Protein AF-A0A8R1I8P4-F1 (afdb_monomer_lite)

Organism: Caenorhabditis japonica (NCBI:txid281687)

Structure (mmCIF, N/CA/C/O backbone):
data_AF-A0A8R1I8P4-F1
#
_entry.id   AF-A0A8R1I8P4-F1
#
loop_
_atom_site.group_PDB
_atom_site.id
_atom_site.type_symbol
_atom_site.label_atom_id
_atom_site.label_alt_id
_atom_site.label_comp_id
_atom_site.label_asym_id
_atom_site.label_entity_id
_atom_site.label_seq_id
_atom_site.pdbx_PDB_ins_code
_atom_site.Cartn_x
_atom_site.Cartn_y
_atom_site.Cartn_z
_atom_site.occupancy
_atom_site.B_iso_or_equiv
_atom_site.auth_seq_id
_atom_site.auth_comp_id
_atom_site.auth_asym_id
_atom_site.auth_atom_id
_atom_site.pdbx_PDB_model_num
ATOM 1 N N . MET A 1 1 ? -55.025 41.698 53.108 1.00 31.94 1 MET A N 1
ATOM 2 C CA . MET A 1 1 ? -54.417 42.208 54.355 1.00 31.94 1 MET A CA 1
ATOM 3 C C . MET A 1 1 ? -55.231 41.621 55.490 1.00 31.94 1 MET A C 1
ATOM 5 O O . MET A 1 1 ? -56.434 41.819 55.502 1.00 31.94 1 MET A O 1
ATOM 9 N N . CYS A 1 2 ? -54.703 40.575 56.121 1.00 28.92 2 CYS A N 1
ATOM 10 C CA . CYS A 1 2 ? -54.116 40.666 57.464 1.00 28.92 2 CYS A CA 1
ATOM 11 C C . CYS A 1 2 ? -55.143 41.138 58.499 1.00 28.92 2 CYS A C 1
ATOM 13 O O . CYS A 1 2 ? -55.443 42.319 58.541 1.00 28.92 2 CYS A O 1
ATOM 15 N N . GLU A 1 3 ? -55.607 40.242 59.368 1.00 27.41 3 GLU A N 1
ATOM 16 C CA . GLU A 1 3 ? -54.918 40.081 60.649 1.00 27.41 3 GLU A CA 1
ATOM 17 C C . GLU A 1 3 ? -55.286 38.771 61.351 1.00 27.41 3 GLU A C 1
ATOM 19 O O . GLU A 1 3 ? -56.438 38.421 61.588 1.00 27.41 3 GLU A O 1
ATOM 24 N N . THR A 1 4 ? -54.219 38.046 61.651 1.00 31.91 4 THR A N 1
ATOM 25 C CA . THR A 1 4 ? -54.101 36.911 62.548 1.00 31.91 4 THR A CA 1
ATOM 26 C C . THR A 1 4 ? -54.434 37.352 63.973 1.00 31.91 4 THR A C 1
ATOM 28 O O . THR A 1 4 ? -53.721 38.193 64.518 1.00 31.91 4 THR A O 1
ATOM 31 N N . ILE A 1 5 ? -55.431 36.744 64.623 1.00 30.38 5 ILE A N 1
ATOM 32 C CA . ILE A 1 5 ? -55.530 36.784 66.089 1.00 30.38 5 ILE A CA 1
ATOM 33 C C . ILE A 1 5 ? -55.083 35.438 66.645 1.00 30.38 5 ILE A C 1
ATOM 35 O O . ILE A 1 5 ? -55.517 34.363 66.233 1.00 30.38 5 ILE A O 1
ATOM 39 N N . LYS A 1 6 ? -54.091 35.567 67.517 1.00 32.00 6 LYS A N 1
ATOM 40 C CA . LYS A 1 6 ? -53.185 34.552 68.017 1.00 32.00 6 LYS A CA 1
ATOM 41 C C . LYS A 1 6 ? -53.879 33.589 68.973 1.00 32.00 6 LYS A C 1
ATOM 43 O O . LYS A 1 6 ? -54.660 33.977 69.832 1.00 32.00 6 LYS A O 1
ATOM 48 N N . ILE A 1 7 ? -53.453 32.338 68.843 1.00 38.94 7 ILE A N 1
ATOM 49 C CA . ILE A 1 7 ? -53.425 31.310 69.881 1.00 38.94 7 ILE A CA 1
ATOM 50 C C . ILE A 1 7 ? -52.836 31.926 71.154 1.00 38.94 7 ILE A C 1
ATOM 52 O O . ILE A 1 7 ? -51.701 32.403 71.135 1.00 38.94 7 ILE A O 1
ATOM 56 N N . GLY A 1 8 ? -53.595 31.911 72.243 1.00 37.72 8 GLY A N 1
ATOM 57 C CA . GLY A 1 8 ? -53.135 32.516 73.483 1.00 37.72 8 GLY A CA 1
ATOM 58 C C . GLY A 1 8 ? -54.148 32.467 74.609 1.00 37.72 8 GLY A C 1
ATOM 59 O O . GLY A 1 8 ? -54.353 33.487 75.232 1.00 37.72 8 GLY A O 1
ATOM 60 N N . ASP A 1 9 ? -54.739 31.301 74.871 1.00 31.67 9 ASP A N 1
ATOM 61 C CA . ASP A 1 9 ? -55.184 30.960 76.225 1.00 31.67 9 ASP A CA 1
ATOM 62 C C . ASP A 1 9 ? -54.690 29.549 76.528 1.00 31.67 9 ASP A C 1
ATOM 64 O O . ASP A 1 9 ? -55.367 28.522 76.411 1.00 31.67 9 ASP A O 1
ATOM 68 N N . ARG A 1 10 ? -53.401 29.517 76.869 1.00 32.66 10 ARG A N 1
ATOM 69 C CA . ARG A 1 10 ? -52.822 28.464 77.684 1.00 32.66 10 ARG A CA 1
ATOM 70 C C . ARG A 1 10 ? -53.570 28.573 79.009 1.00 32.66 10 ARG A C 1
ATOM 72 O O . ARG A 1 10 ? -53.227 29.398 79.840 1.00 32.66 10 ARG A O 1
ATOM 79 N N . MET A 1 11 ? -54.637 27.793 79.165 1.00 34.59 11 MET A N 1
ATOM 80 C CA . MET A 1 11 ? -55.189 27.530 80.485 1.00 34.59 11 MET A CA 1
ATOM 81 C C . MET A 1 11 ? -54.043 26.886 81.260 1.00 34.59 11 MET A C 1
ATOM 83 O O . MET A 1 11 ? -53.707 25.720 81.028 1.00 34.59 11 MET A O 1
ATOM 87 N N . GLU A 1 12 ? -53.346 27.707 82.041 1.00 33.00 12 GLU A N 1
ATOM 88 C CA . GLU A 1 12 ? -52.348 27.290 83.004 1.00 33.00 12 GLU A CA 1
ATOM 89 C C . GLU A 1 12 ? -53.057 26.367 83.987 1.00 33.00 12 GLU A C 1
ATOM 91 O O . GLU A 1 12 ? -53.568 26.779 85.018 1.00 33.00 12 GLU A O 1
ATOM 96 N N . LEU A 1 13 ? -53.076 25.077 83.665 1.00 39.44 13 LEU A N 1
ATOM 97 C CA . LEU A 1 13 ? -53.114 24.028 84.670 1.00 39.44 13 LEU A CA 1
ATOM 98 C C . LEU A 1 13 ? -51.693 23.875 85.219 1.00 39.44 13 LEU A C 1
ATOM 100 O O . LEU A 1 13 ? -51.038 22.846 85.082 1.00 39.44 13 LEU A O 1
ATOM 104 N N . CYS A 1 14 ? -51.224 24.969 85.819 1.00 34.84 14 CYS A N 1
ATOM 105 C CA . CYS A 1 14 ? -50.390 24.916 87.000 1.00 34.84 14 CYS A CA 1
ATOM 106 C C . CYS A 1 14 ? -51.266 24.229 88.061 1.00 34.84 14 CYS A C 1
ATOM 108 O O . CYS A 1 14 ? -52.285 24.787 88.460 1.00 34.84 14 CYS A O 1
ATOM 110 N N . GLY A 1 15 ? -50.990 22.964 88.392 1.00 38.44 15 GLY A N 1
ATOM 111 C CA . GLY A 1 15 ? -51.852 22.237 89.334 1.00 38.44 15 GLY A CA 1
ATOM 112 C C . GLY A 1 15 ? -51.762 20.711 89.364 1.00 38.44 15 GLY A C 1
ATOM 113 O O . GLY A 1 15 ? -52.712 20.079 89.807 1.00 38.44 15 GLY A O 1
ATOM 114 N N . ILE A 1 16 ? -50.670 20.090 88.904 1.00 45.81 16 ILE A N 1
ATOM 115 C CA . ILE A 1 16 ? -50.328 18.717 89.345 1.00 45.81 16 ILE A CA 1
ATOM 116 C C . ILE A 1 16 ? -49.133 18.735 90.322 1.00 45.81 16 ILE A C 1
ATOM 118 O O . ILE A 1 16 ? -48.912 17.762 91.043 1.00 45.81 16 ILE A O 1
ATOM 122 N N . ASP A 1 17 ? -48.409 19.857 90.416 1.00 46.75 17 ASP A N 1
ATOM 123 C CA . ASP A 1 17 ? -47.272 20.002 91.336 1.00 46.75 17 ASP A CA 1
ATOM 124 C C . ASP A 1 17 ? -47.633 20.560 92.724 1.00 46.75 17 ASP A C 1
ATOM 126 O O . ASP A 1 17 ? -46.854 20.382 93.647 1.00 46.75 17 ASP A O 1
ATOM 130 N N . GLU A 1 18 ? -48.828 21.126 92.933 1.00 49.22 18 GLU A N 1
ATOM 131 C CA . GLU A 1 18 ? -49.252 21.638 94.251 1.00 49.22 18 GLU A CA 1
ATOM 132 C C . GLU A 1 18 ? -50.750 21.408 94.509 1.00 49.22 18 GLU A C 1
ATOM 134 O O . GLU A 1 18 ? -51.562 22.328 94.554 1.00 49.22 18 GLU A O 1
ATOM 139 N N . CYS A 1 19 ? -51.152 20.151 94.675 1.00 46.72 19 CYS A N 1
ATOM 140 C CA . CYS A 1 19 ? -52.451 19.821 95.265 1.00 46.72 19 CYS A CA 1
ATOM 141 C C . CYS A 1 19 ? -52.262 18.731 96.319 1.00 46.72 19 CYS A C 1
ATOM 143 O O . CYS A 1 19 ? -52.469 17.549 96.055 1.00 46.72 19 CYS A O 1
ATOM 145 N N . GLY A 1 20 ? -51.845 19.156 97.514 1.00 48.16 20 GLY A N 1
ATOM 146 C CA . GLY A 1 20 ? -51.885 18.349 98.730 1.00 48.16 20 GLY A CA 1
ATOM 147 C C . GLY A 1 20 ? -50.770 18.704 99.707 1.00 48.16 20 GLY A C 1
ATOM 148 O O . GLY A 1 20 ? -49.596 18.503 99.401 1.00 48.16 20 GLY A O 1
ATOM 149 N N . GLU A 1 21 ? -51.137 19.187 100.895 1.00 57.56 21 GLU A N 1
ATOM 150 C CA . GLU A 1 21 ? -50.278 19.060 102.073 1.00 57.56 21 GLU A CA 1
ATOM 151 C C . GLU A 1 21 ? -49.991 17.561 102.274 1.00 57.56 21 GLU A C 1
ATOM 153 O O . GLU A 1 21 ? -50.914 16.771 102.466 1.00 57.56 21 GLU A O 1
ATOM 158 N N . GLY A 1 22 ? -48.729 17.156 102.134 1.00 66.31 22 GLY A N 1
ATOM 159 C CA . GLY A 1 22 ? -48.313 15.758 102.205 1.00 66.31 22 GLY A CA 1
ATOM 160 C C . GLY A 1 22 ? -46.839 15.582 101.851 1.00 66.31 22 GLY A C 1
ATOM 161 O O . GLY A 1 22 ? -46.227 16.432 101.204 1.00 66.31 22 GLY A O 1
ATOM 162 N N . THR A 1 23 ? -46.252 14.480 102.297 1.00 80.81 23 THR A N 1
ATOM 163 C CA . THR A 1 23 ? -44.886 14.065 101.958 1.00 80.81 23 THR A CA 1
ATOM 164 C C . THR A 1 23 ? -44.753 13.765 100.460 1.00 80.81 23 THR A C 1
ATOM 166 O O . THR A 1 23 ? -45.716 13.380 99.797 1.00 80.81 23 THR A O 1
ATOM 169 N N . GLU A 1 24 ? -43.538 13.865 99.913 1.00 82.81 24 GLU A N 1
ATOM 170 C CA . GLU A 1 24 ? -43.240 13.518 98.509 1.00 82.81 24 GLU A CA 1
ATOM 171 C C . GLU A 1 24 ? -43.728 12.098 98.146 1.00 82.81 24 GLU A C 1
ATOM 173 O O . GLU A 1 24 ? -44.251 11.855 97.058 1.00 82.81 24 GLU A O 1
ATOM 178 N N . SER A 1 25 ? -43.658 11.172 99.111 1.00 83.62 25 SER A N 1
ATOM 179 C CA . SER A 1 25 ? -44.174 9.807 98.982 1.00 83.62 25 SER A CA 1
ATOM 180 C C . SER A 1 25 ? -45.700 9.754 98.802 1.00 83.62 25 SER A C 1
ATOM 182 O O . SER A 1 25 ? -46.203 8.995 97.972 1.00 83.62 25 SER A O 1
ATOM 184 N N . GLU A 1 26 ? -46.451 10.581 99.535 1.00 85.12 26 GLU A N 1
ATOM 185 C CA . GLU A 1 26 ? -47.915 10.675 99.420 1.00 85.12 26 GLU A CA 1
ATOM 186 C C . GLU A 1 26 ? -48.333 11.320 98.096 1.00 85.12 26 GLU A C 1
ATOM 188 O O . GLU A 1 26 ? -49.270 10.853 97.446 1.00 85.12 26 GLU A O 1
ATOM 193 N N . GLN A 1 27 ? -47.595 12.333 97.641 1.00 88.06 27 GLN A N 1
ATOM 194 C CA . GLN A 1 27 ? -47.825 12.958 96.339 1.00 88.06 27 GLN A CA 1
ATOM 195 C C . GLN A 1 27 ? -47.552 11.980 95.185 1.00 88.06 27 GLN A C 1
ATOM 197 O O . GLN A 1 27 ? -48.326 11.918 94.226 1.00 88.06 27 GLN A O 1
ATOM 202 N N . GLN A 1 28 ? -46.504 11.156 95.285 1.00 89.44 28 GLN A N 1
ATOM 203 C CA . GLN A 1 28 ? -46.227 10.091 94.317 1.00 89.44 28 GLN A CA 1
ATOM 204 C C . GLN A 1 28 ? -47.336 9.028 94.304 1.00 89.44 28 GLN A C 1
ATOM 206 O O . GLN A 1 28 ? -47.767 8.600 93.228 1.00 89.44 28 GLN A O 1
ATOM 211 N N . ALA A 1 29 ? -47.846 8.641 95.478 1.00 90.06 29 ALA A N 1
ATOM 212 C CA . ALA A 1 29 ? -48.971 7.716 95.579 1.00 90.06 29 ALA A CA 1
ATOM 213 C C . ALA A 1 29 ? -50.232 8.305 94.925 1.00 90.06 29 ALA A C 1
ATOM 215 O O . ALA A 1 29 ? -50.893 7.630 94.137 1.00 90.06 29 ALA A O 1
ATOM 216 N N . LEU A 1 30 ? -50.527 9.583 95.174 1.00 91.38 30 LEU A N 1
ATOM 217 C CA . LEU A 1 30 ? -51.662 10.282 94.573 1.00 91.38 30 LEU A CA 1
ATOM 218 C C . LEU A 1 30 ? -51.559 10.333 93.041 1.00 91.38 30 LEU A C 1
ATOM 220 O O . LEU A 1 30 ? -52.521 9.997 92.350 1.00 91.38 30 LEU A O 1
ATOM 224 N N . ARG A 1 31 ? -50.387 10.683 92.491 1.00 92.25 31 ARG A N 1
ATOM 225 C CA . ARG A 1 31 ? -50.139 10.680 91.035 1.00 92.25 31 ARG A CA 1
ATOM 226 C C . ARG A 1 31 ? -50.364 9.300 90.425 1.00 92.25 31 ARG A C 1
ATOM 228 O O . ARG A 1 31 ? -51.019 9.183 89.389 1.00 92.25 31 ARG A O 1
ATOM 235 N N . GLY A 1 32 ? -49.882 8.257 91.093 1.00 94.44 32 GLY A N 1
ATOM 236 C CA . GLY A 1 32 ? -50.085 6.880 90.664 1.00 94.44 32 GLY A CA 1
ATOM 237 C C . GLY A 1 32 ? -51.544 6.421 90.720 1.00 94.44 32 GLY A C 1
ATOM 238 O O . GLY A 1 32 ? -52.017 5.761 89.794 1.00 94.44 32 GLY A O 1
ATOM 239 N N . LEU A 1 33 ? -52.295 6.826 91.749 1.00 94.69 33 LEU A N 1
ATOM 240 C CA . LEU A 1 33 ? -53.733 6.557 91.859 1.00 94.69 33 LEU A CA 1
ATOM 241 C C . LEU A 1 33 ? -54.529 7.269 90.759 1.00 94.69 33 LEU A C 1
ATOM 243 O O . LEU A 1 33 ? -55.398 6.656 90.136 1.00 94.69 33 LEU A O 1
ATOM 247 N N . MET A 1 34 ? -54.202 8.531 90.468 1.00 93.88 34 MET A N 1
ATOM 248 C CA . MET A 1 34 ? -54.817 9.280 89.368 1.00 93.88 34 MET A CA 1
ATOM 249 C C . MET A 1 34 ? -54.543 8.611 88.015 1.00 93.88 34 MET A C 1
ATOM 251 O O . MET A 1 34 ? -55.471 8.431 87.224 1.00 93.88 34 MET A O 1
ATOM 255 N N . ALA A 1 35 ? -53.303 8.175 87.767 1.00 95.31 35 ALA A N 1
ATOM 256 C CA . ALA A 1 35 ? -52.941 7.432 86.560 1.00 95.31 35 ALA A CA 1
ATOM 257 C C . ALA A 1 35 ? -53.701 6.098 86.451 1.00 95.31 35 ALA A C 1
ATOM 259 O O . ALA A 1 35 ? -54.218 5.758 85.384 1.00 95.31 35 ALA A O 1
ATOM 260 N N . PHE A 1 36 ? -53.833 5.361 87.558 1.00 95.62 36 PHE A N 1
ATOM 261 C CA . PHE A 1 36 ? -54.575 4.102 87.606 1.00 95.62 36 PHE A CA 1
ATOM 262 C C . PHE A 1 36 ? -56.060 4.285 87.266 1.00 95.62 36 PHE A C 1
ATOM 264 O O . PHE A 1 36 ? -56.593 3.547 86.432 1.00 95.62 36 PHE A O 1
ATOM 271 N N . VAL A 1 37 ? -56.722 5.288 87.855 1.00 94.69 37 VAL A N 1
ATOM 272 C CA . VAL A 1 37 ? -58.132 5.606 87.567 1.00 94.69 37 VAL A CA 1
ATOM 273 C C . VAL A 1 37 ? -58.300 6.047 86.116 1.00 94.69 37 VAL A C 1
ATOM 275 O O . VAL A 1 37 ? -59.177 5.533 85.422 1.00 94.69 37 VAL A O 1
ATOM 278 N N . LEU A 1 38 ? -57.430 6.932 85.625 1.00 93.69 38 LEU A N 1
ATOM 279 C CA . LEU A 1 38 ? -57.451 7.410 84.243 1.00 93.69 38 LEU A CA 1
ATOM 280 C C . LEU A 1 38 ? -57.365 6.253 83.238 1.00 93.69 38 LEU A C 1
ATOM 282 O O . LEU A 1 38 ? -58.151 6.191 82.291 1.00 93.69 38 LEU A O 1
ATOM 286 N N . LEU A 1 39 ? -56.459 5.299 83.465 1.00 93.38 39 LEU A N 1
ATOM 287 C CA . LEU A 1 39 ? -56.313 4.125 82.606 1.00 93.38 39 LEU A CA 1
ATOM 288 C C . LEU A 1 39 ? -57.469 3.131 82.752 1.00 93.38 39 LEU A C 1
ATOM 290 O O . LEU A 1 39 ? -57.851 2.505 81.762 1.00 93.38 39 LEU A O 1
ATOM 294 N N . CYS A 1 40 ? -58.054 2.983 83.944 1.00 92.31 40 CYS A N 1
ATOM 295 C CA . CYS A 1 40 ? -59.263 2.178 84.128 1.00 92.31 40 CYS A CA 1
ATOM 296 C C . CYS A 1 40 ? -60.444 2.768 83.349 1.00 92.31 40 CYS A C 1
ATOM 298 O O . CYS A 1 40 ? -61.159 2.028 82.673 1.00 92.31 40 CYS A O 1
ATOM 300 N N . CYS A 1 41 ? -60.618 4.092 83.388 1.00 91.81 41 CYS A N 1
ATOM 301 C CA . CYS A 1 41 ? -61.611 4.790 82.579 1.00 91.81 41 CYS A CA 1
ATOM 302 C C . CYS A 1 41 ? -61.350 4.557 81.087 1.00 91.81 41 CYS A C 1
ATOM 304 O O . CYS A 1 41 ? -62.258 4.130 80.380 1.00 91.81 41 CYS A O 1
ATOM 306 N N . LEU A 1 42 ? -60.103 4.725 80.627 1.00 89.69 42 LEU A N 1
ATOM 307 C CA . LEU A 1 42 ? -59.730 4.501 79.227 1.00 89.69 42 LEU A CA 1
ATOM 308 C C . LEU A 1 42 ? -60.019 3.065 78.764 1.00 89.69 42 LEU A C 1
ATOM 310 O O . LEU A 1 42 ? -60.570 2.852 77.684 1.00 89.69 42 LEU A O 1
ATOM 314 N N . LYS A 1 43 ? -59.669 2.070 79.587 1.00 87.88 43 LYS A N 1
ATOM 315 C CA . LYS A 1 43 ? -59.900 0.648 79.299 1.00 87.88 43 LYS A CA 1
ATOM 316 C C . LYS A 1 43 ? -61.391 0.315 79.180 1.00 87.88 43 LYS A C 1
ATOM 318 O O . LYS A 1 43 ? -61.746 -0.529 78.364 1.00 87.88 43 LYS A O 1
ATOM 323 N N . ASN A 1 44 ? -62.241 0.961 79.978 1.00 87.25 44 ASN A N 1
ATOM 324 C CA . ASN A 1 44 ? -63.678 0.681 80.037 1.00 87.25 44 ASN A CA 1
ATOM 325 C C . ASN A 1 44 ? -64.522 1.502 79.042 1.00 87.25 44 ASN A C 1
ATOM 327 O O . ASN A 1 44 ? -65.734 1.294 78.961 1.00 87.25 44 ASN A O 1
ATOM 331 N N . LEU A 1 45 ? -63.917 2.402 78.258 1.00 88.38 45 LEU A N 1
ATOM 332 C CA . LEU A 1 45 ? -64.610 3.080 77.161 1.00 88.38 45 LEU A CA 1
ATOM 333 C C . LEU A 1 45 ? -64.910 2.096 76.022 1.00 88.38 45 LEU A C 1
ATOM 335 O O . LEU A 1 45 ? -64.012 1.656 75.309 1.00 88.38 45 LEU A O 1
ATOM 339 N N . GLN A 1 46 ? -66.194 1.784 75.828 1.00 83.62 46 GLN A N 1
ATOM 340 C CA . GLN A 1 46 ? -66.651 0.887 74.757 1.00 83.62 46 GLN A CA 1
ATOM 341 C C . GLN A 1 46 ? -66.690 1.570 73.379 1.00 83.62 46 GLN A C 1
ATOM 343 O O . GLN A 1 46 ? -66.519 0.914 72.353 1.00 83.62 46 GLN A O 1
ATOM 348 N N . ASN A 1 47 ? -66.910 2.889 73.343 1.00 88.75 47 ASN A N 1
ATOM 349 C CA . ASN A 1 47 ? -66.949 3.664 72.105 1.00 88.75 47 ASN A CA 1
ATOM 350 C C . ASN A 1 47 ? -65.519 3.987 71.629 1.00 88.75 47 ASN A C 1
ATOM 352 O O . ASN A 1 47 ? -64.766 4.658 72.337 1.00 88.75 47 ASN A O 1
ATOM 356 N N . LYS A 1 48 ? -65.169 3.537 70.415 1.00 84.81 48 LYS A N 1
ATOM 357 C CA . LYS A 1 48 ? -63.845 3.736 69.803 1.00 84.81 48 LYS A CA 1
ATOM 358 C C . LYS A 1 48 ? -63.493 5.211 69.596 1.00 84.81 48 LYS A C 1
ATOM 360 O O . LYS A 1 48 ? -62.370 5.591 69.905 1.00 84.81 48 LYS A O 1
ATOM 365 N N . ASP A 1 49 ? -64.438 6.042 69.165 1.00 84.44 49 ASP A N 1
ATOM 366 C CA . ASP A 1 49 ? -64.186 7.468 68.915 1.00 84.44 49 ASP A CA 1
ATOM 367 C C . ASP A 1 49 ? -63.928 8.217 70.228 1.00 84.44 49 ASP A C 1
ATOM 369 O O . ASP A 1 49 ? -62.986 9.003 70.344 1.00 84.44 49 ASP A O 1
ATOM 373 N N . ALA A 1 50 ? -64.716 7.905 71.264 1.00 87.06 50 ALA A N 1
ATOM 374 C CA . ALA A 1 50 ? -64.514 8.448 72.606 1.00 87.06 50 ALA A CA 1
ATOM 375 C C . ALA A 1 50 ? -63.162 8.011 73.191 1.00 87.06 50 ALA A C 1
ATOM 377 O O . ALA A 1 50 ? -62.461 8.807 73.818 1.00 87.06 50 ALA A O 1
ATOM 378 N N . ARG A 1 51 ? -62.770 6.757 72.943 1.00 87.38 51 ARG A N 1
ATOM 379 C CA . ARG A 1 51 ? -61.484 6.210 73.367 1.00 87.38 51 ARG A CA 1
ATOM 380 C C . ARG A 1 51 ? -60.311 6.910 72.678 1.00 87.38 51 ARG A C 1
ATOM 382 O O . ARG A 1 51 ? -59.413 7.381 73.369 1.00 87.38 51 ARG A O 1
ATOM 389 N N . SER A 1 52 ? -60.335 7.047 71.353 1.00 87.81 52 SER A N 1
ATOM 390 C CA . SER A 1 52 ? -59.290 7.758 70.604 1.00 87.81 52 SER A CA 1
ATOM 391 C C . SER A 1 52 ? -59.207 9.236 70.996 1.00 87.81 52 SER A C 1
ATOM 393 O O . SER A 1 52 ? -58.110 9.776 71.140 1.00 87.81 52 SER A O 1
ATOM 395 N N . SER A 1 53 ? -60.348 9.883 71.257 1.00 91.31 53 SER A N 1
ATOM 396 C CA . SER A 1 53 ? -60.373 11.247 71.793 1.00 91.31 53 SER A CA 1
ATOM 397 C C . SER A 1 53 ? -59.715 11.333 73.175 1.00 91.31 53 SER A C 1
ATOM 399 O O . SER A 1 53 ? -58.992 12.291 73.450 1.00 91.31 53 SER A O 1
ATOM 401 N N . MET A 1 54 ? -59.935 10.349 74.051 1.00 89.06 54 MET A N 1
ATOM 402 C CA . MET A 1 54 ? -59.316 10.298 75.377 1.00 89.06 54 MET A CA 1
ATOM 403 C C . MET A 1 54 ? -57.806 10.025 75.297 1.00 89.06 54 MET A C 1
ATOM 405 O O . MET A 1 54 ? -57.039 10.689 75.990 1.00 89.06 54 MET A O 1
ATOM 409 N N . GLU A 1 55 ? -57.353 9.133 74.412 1.00 89.31 55 GLU A N 1
ATOM 410 C CA . GLU A 1 55 ? -55.922 8.890 74.156 1.00 89.31 55 GLU A CA 1
ATOM 411 C C . GLU A 1 55 ? -55.213 10.152 73.638 1.00 89.31 55 GLU A C 1
ATOM 413 O O . GLU A 1 55 ? -54.123 10.486 74.106 1.00 89.31 55 GLU A O 1
ATOM 418 N N . ALA A 1 56 ? -55.852 10.901 72.732 1.00 89.25 56 ALA A N 1
ATOM 419 C CA . ALA A 1 56 ? -55.330 12.172 72.229 1.00 89.25 56 ALA A CA 1
ATOM 420 C C . ALA A 1 56 ? -55.274 13.259 73.318 1.00 89.25 56 ALA A C 1
ATOM 422 O O . ALA A 1 56 ? -54.338 14.063 73.351 1.00 89.25 56 ALA A O 1
ATOM 423 N N . LEU A 1 57 ? -56.252 13.291 74.231 1.00 92.00 57 LEU A N 1
ATOM 424 C CA . LEU A 1 57 ? -56.226 14.195 75.383 1.00 92.00 57 LEU A CA 1
ATOM 425 C C . LEU A 1 57 ? -55.088 13.852 76.347 1.00 92.00 57 LEU A C 1
ATOM 427 O O . LEU A 1 57 ? -54.394 14.769 76.784 1.00 92.00 57 LEU A O 1
ATOM 431 N N . ILE A 1 58 ? -54.871 12.566 76.634 1.00 91.19 58 ILE A N 1
ATOM 432 C CA . ILE A 1 58 ? -53.763 12.095 77.477 1.00 91.19 58 ILE A CA 1
ATOM 433 C C . ILE A 1 58 ? -52.421 12.508 76.869 1.00 91.19 58 ILE A C 1
ATOM 435 O O . ILE A 1 58 ? -51.614 13.129 77.559 1.00 91.19 58 ILE A O 1
ATOM 439 N N . GLU A 1 59 ? -52.214 12.239 75.578 1.00 89.56 59 GLU A N 1
ATOM 440 C CA . GLU A 1 59 ? -50.999 12.623 74.848 1.00 89.56 59 GLU A CA 1
ATOM 441 C C . GLU A 1 59 ? -50.746 14.134 74.927 1.00 89.56 59 GLU A C 1
ATOM 443 O O . GLU A 1 59 ? -49.662 14.570 75.299 1.00 89.56 59 GLU A O 1
ATOM 448 N N . ARG A 1 60 ? -51.763 14.951 74.626 1.00 91.62 60 ARG A N 1
ATOM 449 C CA . ARG A 1 60 ? -51.593 16.404 74.507 1.00 91.62 60 ARG A CA 1
ATOM 450 C C . ARG A 1 60 ? -51.478 17.128 75.850 1.00 91.62 60 ARG A C 1
ATOM 452 O O . ARG A 1 60 ? -50.889 18.204 75.899 1.00 91.62 60 ARG A O 1
ATOM 459 N N . ARG A 1 61 ? -52.122 16.624 76.909 1.00 91.81 61 ARG A N 1
ATOM 460 C CA . ARG A 1 61 ? -52.241 17.340 78.196 1.00 91.81 61 ARG A CA 1
ATOM 461 C C . ARG A 1 61 ? -51.259 16.870 79.258 1.00 91.81 61 ARG A C 1
ATOM 463 O O . ARG A 1 61 ? -50.872 17.685 80.084 1.00 91.81 61 ARG A O 1
ATOM 470 N N . VAL A 1 62 ? -50.899 15.590 79.253 1.00 90.12 62 VAL A N 1
ATOM 471 C CA . VAL A 1 62 ? -50.060 14.985 80.300 1.00 90.12 62 VAL A CA 1
ATOM 472 C C . VAL A 1 62 ? -48.831 14.310 79.693 1.00 90.12 62 VAL A C 1
ATOM 474 O O . VAL A 1 62 ? -47.741 14.414 80.241 1.00 90.12 62 VAL A O 1
ATOM 477 N N . GLY A 1 63 ? -48.991 13.667 78.537 1.00 89.12 63 GLY A N 1
ATOM 478 C CA . GLY A 1 63 ? -47.981 12.819 77.917 1.00 89.12 63 GLY A CA 1
ATOM 479 C C . GLY A 1 63 ? -48.122 11.369 78.377 1.00 89.12 63 GLY A C 1
ATOM 480 O O . GLY A 1 63 ? -48.293 11.081 79.565 1.00 89.12 63 GLY A O 1
ATOM 481 N N . LYS A 1 64 ? -48.054 10.427 77.431 1.00 89.69 64 LYS A N 1
ATOM 482 C CA . LYS A 1 64 ? -48.262 8.998 77.721 1.00 89.69 64 LYS A CA 1
ATOM 483 C C . LYS A 1 64 ? -47.200 8.428 78.660 1.00 89.69 64 LYS A C 1
ATOM 485 O O . LYS A 1 64 ? -47.543 7.707 79.592 1.00 89.69 64 LYS A O 1
ATOM 490 N N . GLU A 1 65 ? -45.942 8.820 78.475 1.00 91.19 65 GLU A N 1
ATOM 491 C CA . GLU A 1 65 ? -44.824 8.407 79.335 1.00 91.19 65 GLU A CA 1
ATOM 492 C C . GLU A 1 65 ? -44.973 8.910 80.778 1.00 91.19 65 GLU A C 1
ATOM 494 O O . GLU A 1 65 ? -44.654 8.190 81.720 1.00 91.19 65 GLU A O 1
ATOM 499 N N . VAL A 1 66 ? -45.532 10.109 80.977 1.00 92.31 66 VAL A N 1
ATOM 500 C CA . VAL A 1 66 ? -45.771 10.669 82.318 1.00 92.31 66 VAL A CA 1
ATOM 501 C C . VAL A 1 66 ? -46.841 9.862 83.055 1.00 92.31 66 VAL A C 1
ATOM 503 O O . VAL A 1 66 ? -46.667 9.535 84.227 1.00 92.31 66 VAL A O 1
ATOM 506 N N . VAL A 1 67 ? -47.918 9.470 82.363 1.00 93.56 67 VAL A N 1
ATOM 507 C CA . VAL A 1 67 ? -48.963 8.603 82.935 1.00 93.56 67 VAL A CA 1
ATOM 508 C C . VAL A 1 67 ? -48.422 7.205 83.246 1.00 93.56 67 VAL A C 1
ATOM 510 O O . VAL A 1 67 ? -48.736 6.656 84.301 1.00 93.56 67 VAL A O 1
ATOM 513 N N . LEU A 1 68 ? -47.597 6.629 82.364 1.00 92.44 68 LEU A N 1
ATOM 514 C CA . LEU A 1 68 ? -46.976 5.317 82.583 1.00 92.44 68 LEU A CA 1
ATOM 515 C C . LEU A 1 68 ? -45.990 5.333 83.758 1.00 92.44 68 LEU A C 1
ATOM 517 O O . LEU A 1 68 ? -46.041 4.442 84.603 1.00 92.44 68 LEU A O 1
ATOM 521 N N . SER A 1 69 ? -45.153 6.366 83.848 1.00 93.38 69 SER A N 1
ATOM 522 C CA . SER A 1 69 ? -44.205 6.557 84.949 1.00 93.38 69 SER A CA 1
ATOM 523 C C . SER A 1 69 ? -44.920 6.754 86.290 1.00 93.38 69 SER A C 1
ATOM 525 O O . SER A 1 69 ? -44.556 6.133 87.289 1.00 93.38 69 SER A O 1
ATOM 527 N N . ALA A 1 70 ? -46.003 7.541 86.313 1.00 93.88 70 ALA A N 1
ATOM 528 C CA . ALA A 1 70 ? -46.832 7.707 87.505 1.00 93.88 70 ALA A CA 1
ATOM 529 C C . ALA A 1 70 ? -47.493 6.385 87.936 1.00 93.88 70 ALA A C 1
ATOM 531 O O . ALA A 1 70 ? -47.494 6.064 89.125 1.00 93.88 70 ALA A O 1
ATOM 532 N N . LEU A 1 71 ? -48.015 5.603 86.981 1.00 94.75 71 LEU A N 1
ATOM 533 C CA . LEU A 1 71 ? -48.610 4.291 87.246 1.00 94.75 71 LEU A CA 1
ATOM 534 C C . LEU A 1 71 ? -47.590 3.334 87.879 1.00 94.75 71 LEU A C 1
ATOM 536 O O . LEU A 1 71 ? -47.866 2.776 88.937 1.00 94.75 71 LEU A O 1
ATOM 540 N N . GLU A 1 72 ? -46.413 3.180 87.268 1.00 93.50 72 GLU A N 1
ATOM 541 C CA . GLU A 1 72 ? -45.345 2.310 87.780 1.00 93.50 72 GLU A CA 1
ATOM 542 C C . GLU A 1 72 ? -44.837 2.787 89.150 1.00 93.50 72 GLU A C 1
ATOM 544 O O . GLU A 1 72 ? -44.563 1.985 90.048 1.00 93.50 72 GLU A O 1
ATOM 549 N N . GLY A 1 73 ? -44.767 4.107 89.332 1.00 91.62 73 GLY A N 1
ATOM 550 C CA . GLY A 1 73 ? -44.365 4.765 90.567 1.00 91.62 73 GLY A CA 1
ATOM 551 C C . GLY A 1 73 ? -45.225 4.411 91.780 1.00 91.62 73 GLY A C 1
ATOM 552 O O . GLY A 1 73 ? -44.691 4.398 92.887 1.00 91.62 73 GLY A O 1
ATOM 553 N N . LEU A 1 74 ? -46.510 4.071 91.599 1.00 94.00 74 LEU A N 1
ATOM 554 C CA . LEU A 1 74 ? -47.409 3.732 92.711 1.00 94.00 74 LEU A CA 1
ATOM 555 C C . LEU A 1 74 ? -46.918 2.512 93.495 1.00 94.00 74 LEU A C 1
ATOM 557 O O . LEU A 1 74 ? -46.950 2.501 94.720 1.00 94.00 74 LEU A O 1
ATOM 561 N N . SER A 1 75 ? -46.439 1.486 92.789 1.00 92.12 75 SER A N 1
ATOM 562 C CA . SER A 1 75 ? -45.984 0.232 93.404 1.00 92.12 75 SER A CA 1
ATOM 563 C C . SER A 1 75 ? -44.738 0.397 94.284 1.00 92.12 75 SER A C 1
ATOM 565 O O . SER A 1 75 ? -44.453 -0.458 95.126 1.00 92.12 75 SER A O 1
ATOM 567 N N . ARG A 1 76 ? -44.007 1.501 94.088 1.00 91.75 76 ARG A N 1
ATOM 568 C CA . ARG A 1 76 ? -42.744 1.826 94.756 1.00 91.75 76 ARG A CA 1
ATOM 569 C C . ARG A 1 76 ? -42.929 2.700 95.999 1.00 91.75 76 ARG A C 1
ATOM 571 O O . ARG A 1 76 ? -41.947 2.946 96.693 1.00 91.75 76 ARG A O 1
ATOM 578 N N . THR A 1 77 ? -44.144 3.172 96.290 1.00 90.75 77 THR A N 1
ATOM 579 C CA . THR A 1 77 ? -44.391 4.035 97.453 1.00 90.75 77 THR A CA 1
ATOM 580 C C . THR A 1 77 ? -44.428 3.239 98.754 1.00 90.75 77 THR A C 1
ATOM 582 O O . THR A 1 77 ? -44.811 2.064 98.788 1.00 90.75 77 THR A O 1
ATOM 585 N N . GLU A 1 78 ? -44.050 3.879 99.863 1.00 87.81 78 GLU A N 1
ATOM 586 C CA . GLU A 1 78 ? -44.044 3.224 101.172 1.00 87.81 78 GLU A CA 1
ATOM 587 C C . GLU A 1 78 ? -45.442 2.757 101.585 1.00 87.81 78 GLU A C 1
ATOM 589 O O . GLU A 1 78 ? -45.591 1.669 102.141 1.00 87.81 78 GLU A O 1
ATOM 594 N N . GLN A 1 79 ? -46.476 3.545 101.278 1.00 86.75 79 GLN A N 1
ATOM 595 C CA . GLN A 1 79 ? -47.873 3.221 101.569 1.00 86.75 79 GLN A CA 1
ATOM 596 C C . GLN A 1 79 ? -48.295 1.948 100.829 1.00 86.75 79 GLN A C 1
ATOM 598 O O . GLN A 1 79 ? -48.966 1.096 101.410 1.00 86.75 79 GLN A O 1
ATOM 603 N N . PHE A 1 80 ? -47.862 1.780 99.574 1.00 90.75 80 PHE A N 1
ATOM 604 C CA . PHE A 1 80 ? -48.165 0.594 98.776 1.00 90.75 80 PHE A CA 1
ATOM 605 C C . PHE A 1 80 ? -47.450 -0.652 99.313 1.00 90.75 80 PHE A C 1
ATOM 607 O O . PHE A 1 80 ? -48.062 -1.714 99.447 1.00 90.75 80 PHE A O 1
ATOM 614 N N . VAL A 1 81 ? -46.169 -0.526 99.679 1.00 88.56 81 VAL A N 1
ATOM 615 C CA . VAL A 1 81 ? -45.386 -1.626 100.266 1.00 88.56 81 VAL A CA 1
ATOM 616 C C . VAL A 1 81 ? -45.946 -2.038 101.631 1.00 88.56 81 VAL A C 1
ATOM 618 O O . VAL A 1 81 ? -46.104 -3.234 101.879 1.00 88.56 81 VAL A O 1
ATOM 621 N N . ARG A 1 82 ? -46.307 -1.079 102.495 1.00 86.31 82 ARG A N 1
ATOM 622 C CA . ARG A 1 82 ? -46.939 -1.353 103.800 1.00 86.31 82 ARG A CA 1
ATOM 623 C C . ARG A 1 82 ? -48.298 -2.034 103.631 1.00 86.31 82 ARG A C 1
ATOM 625 O O . ARG A 1 82 ? -48.539 -3.068 104.253 1.00 86.31 82 ARG A O 1
ATOM 632 N N . ALA A 1 83 ? -49.148 -1.530 102.733 1.00 87.31 83 ALA A N 1
ATOM 633 C CA . ALA A 1 83 ? -50.449 -2.132 102.434 1.00 87.31 83 ALA A CA 1
ATOM 634 C C . ALA A 1 83 ? -50.328 -3.566 101.882 1.00 87.31 83 ALA A C 1
ATOM 636 O O . ALA A 1 83 ? -51.194 -4.404 102.131 1.00 87.31 83 ALA A O 1
ATOM 637 N N . ALA A 1 84 ? -49.232 -3.895 101.189 1.00 86.94 84 ALA A N 1
ATOM 638 C CA . ALA A 1 84 ? -48.978 -5.236 100.662 1.00 86.94 84 ALA A CA 1
ATOM 639 C C . ALA A 1 84 ? -48.635 -6.295 101.736 1.00 86.94 84 ALA A C 1
ATOM 641 O O . ALA A 1 84 ? -48.741 -7.488 101.448 1.00 86.94 84 ALA A O 1
ATOM 642 N N . GLN A 1 85 ? -48.232 -5.896 102.952 1.00 82.50 85 GLN A N 1
ATOM 643 C CA . GLN A 1 85 ? -47.727 -6.800 104.003 1.00 82.50 85 GLN A CA 1
ATOM 644 C C . GLN A 1 85 ? -48.815 -7.421 104.908 1.00 82.50 85 GLN A C 1
ATOM 646 O O . GLN A 1 85 ? -48.486 -8.209 105.791 1.00 82.50 85 GLN A O 1
ATOM 651 N N . LYS A 1 86 ? -50.105 -7.128 104.677 1.00 68.88 86 LYS A N 1
ATOM 652 C CA . LYS A 1 86 ? -51.263 -7.728 105.381 1.00 68.88 86 LYS A CA 1
ATOM 653 C C . LYS A 1 86 ? -51.190 -7.614 106.920 1.00 68.88 86 LYS A C 1
ATOM 655 O O . LYS A 1 86 ? -51.376 -8.598 107.636 1.00 68.88 86 LYS A O 1
ATOM 660 N N . GLN A 1 87 ? -50.922 -6.409 107.424 1.00 61.41 87 GLN A N 1
ATOM 661 C CA . GLN A 1 87 ? -50.980 -6.087 108.858 1.00 61.41 87 GLN A CA 1
ATOM 662 C C . GLN A 1 87 ? -52.425 -5.766 109.298 1.00 61.41 87 GLN A C 1
ATOM 664 O O . GLN A 1 87 ? -53.269 -5.452 108.459 1.00 61.41 87 GLN A O 1
ATOM 669 N N . GLN A 1 88 ? -52.733 -5.899 110.599 1.00 55.97 88 GLN A N 1
ATOM 670 C CA . GLN A 1 88 ? -54.058 -5.554 111.142 1.00 55.97 88 GLN A CA 1
ATOM 671 C C . GLN A 1 88 ? -54.410 -4.087 110.835 1.00 55.97 88 GLN A C 1
ATOM 673 O O . GLN A 1 88 ? -53.505 -3.252 110.845 1.00 55.97 88 GLN A O 1
ATOM 678 N N . PRO A 1 89 ? -55.690 -3.759 110.572 1.00 55.78 89 PRO A N 1
ATOM 679 C CA . PRO A 1 89 ? -56.094 -2.404 110.213 1.00 55.78 89 PRO A CA 1
ATOM 680 C C . PRO A 1 89 ? -55.842 -1.457 111.392 1.00 55.78 89 PRO A C 1
ATOM 682 O O . PRO A 1 89 ? -56.601 -1.439 112.359 1.00 55.78 89 PRO A O 1
ATOM 685 N N . SER A 1 90 ? -54.764 -0.675 111.327 1.00 55.25 90 SER A N 1
ATOM 686 C CA . SER A 1 90 ? -54.700 0.589 112.053 1.00 55.25 90 SER A CA 1
ATOM 687 C C . SER A 1 90 ? -55.563 1.598 111.293 1.00 55.25 90 SER A C 1
ATOM 689 O O . SER A 1 90 ? -55.625 1.566 110.064 1.00 55.25 90 SER A O 1
ATOM 691 N N . ASN A 1 91 ? -56.237 2.500 112.007 1.00 54.97 91 ASN A N 1
ATOM 692 C CA . ASN A 1 91 ? -57.123 3.510 111.408 1.00 54.97 91 ASN A CA 1
ATOM 693 C C . ASN A 1 91 ? -56.395 4.539 110.506 1.00 54.97 91 ASN A C 1
ATOM 695 O O . ASN A 1 91 ? -57.047 5.439 109.990 1.00 54.97 91 ASN A O 1
ATOM 699 N N . ASP A 1 92 ? -55.086 4.376 110.280 1.00 61.03 92 ASP A N 1
ATOM 700 C CA . ASP A 1 92 ? -54.214 5.283 109.522 1.00 61.03 92 ASP A CA 1
ATOM 701 C C . ASP A 1 92 ? -53.711 4.685 108.186 1.00 61.03 92 ASP A C 1
ATOM 703 O O . ASP A 1 92 ? -52.757 5.193 107.593 1.00 61.03 92 ASP A O 1
ATOM 707 N N . LEU A 1 93 ? -54.288 3.579 107.686 1.00 64.44 93 LEU A N 1
ATOM 708 C CA . LEU A 1 93 ? -53.849 2.999 106.406 1.00 64.44 93 LEU A CA 1
ATOM 709 C C . LEU A 1 93 ? -54.386 3.789 105.198 1.00 64.44 93 LEU A C 1
ATOM 711 O O . LEU A 1 93 ? -55.580 3.789 104.912 1.00 64.44 93 LEU A O 1
ATOM 715 N N . PHE A 1 94 ? -53.468 4.395 104.441 1.00 71.75 94 PHE A N 1
ATOM 716 C CA . PHE A 1 94 ? -53.758 5.161 103.221 1.00 71.75 94 PHE A CA 1
ATOM 717 C C . PHE A 1 94 ? -54.201 4.289 102.025 1.00 71.75 94 PHE A C 1
ATOM 719 O O . PHE A 1 94 ? -54.956 4.741 101.169 1.00 71.75 94 PHE A O 1
ATOM 726 N N . LEU A 1 95 ? -53.746 3.029 101.954 1.00 84.12 95 LEU A N 1
ATOM 727 C CA . LEU A 1 95 ? -54.108 2.060 100.910 1.00 84.12 95 LEU A CA 1
ATOM 728 C C . LEU A 1 95 ? -54.516 0.725 101.531 1.00 84.12 95 LEU A C 1
ATOM 730 O O . LEU A 1 95 ? -53.863 0.242 102.450 1.00 84.12 95 LEU A O 1
ATOM 734 N N . ASP A 1 96 ? -55.554 0.100 100.980 1.00 87.75 96 ASP A N 1
ATOM 735 C CA . ASP A 1 96 ? -56.050 -1.201 101.436 1.00 87.75 96 ASP A CA 1
ATOM 736 C C . ASP A 1 96 ? -55.337 -2.390 100.752 1.00 87.75 96 ASP A C 1
ATOM 738 O O . ASP A 1 96 ? -54.914 -2.324 99.591 1.00 87.75 96 ASP A O 1
ATOM 742 N N . PHE A 1 97 ? -55.245 -3.524 101.455 1.00 87.88 97 PHE A N 1
ATOM 743 C CA . PHE A 1 97 ? -54.617 -4.751 100.949 1.00 87.88 97 PHE A CA 1
ATOM 744 C C . PHE A 1 97 ? -55.304 -5.297 99.682 1.00 87.88 97 PHE A C 1
ATOM 746 O O . PHE A 1 97 ? -54.633 -5.777 98.760 1.00 87.88 97 PHE A O 1
ATOM 753 N N . TYR A 1 98 ? -56.637 -5.226 99.590 1.00 89.50 98 TYR A N 1
ATOM 754 C CA . TYR A 1 98 ? -57.365 -5.676 98.403 1.00 89.50 98 TYR A CA 1
ATOM 755 C C . TYR A 1 98 ? -57.164 -4.732 97.219 1.00 89.50 98 TYR A C 1
ATOM 757 O O . TYR A 1 98 ? -57.081 -5.209 96.084 1.00 89.50 98 TYR A O 1
ATOM 765 N N . PHE A 1 99 ? -56.996 -3.429 97.466 1.00 92.25 99 PHE A N 1
ATOM 766 C CA . PHE A 1 99 ? -56.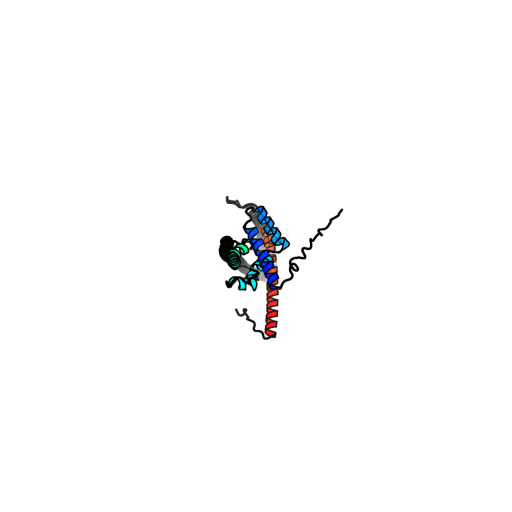601 -2.484 96.422 1.00 92.25 99 PHE A CA 1
ATOM 767 C C . PHE A 1 99 ? -55.231 -2.845 95.831 1.00 92.25 99 PHE A C 1
ATOM 769 O O . PHE A 1 99 ? -55.102 -2.926 94.611 1.00 92.25 99 PHE A O 1
ATOM 776 N N . VAL A 1 100 ? -54.229 -3.159 96.661 1.00 92.00 100 VAL A N 1
ATOM 777 C CA . VAL A 1 100 ? -52.902 -3.595 96.180 1.00 92.00 100 VAL A CA 1
ATOM 778 C C . VAL A 1 100 ? -53.011 -4.832 95.283 1.00 92.00 100 VAL A C 1
ATOM 780 O O . VAL A 1 100 ? -52.370 -4.906 94.230 1.00 92.00 100 VAL A O 1
ATOM 783 N N . LYS A 1 101 ? -53.848 -5.806 95.664 1.00 92.25 101 LYS A N 1
ATOM 784 C CA . LYS A 1 101 ? -54.087 -7.011 94.855 1.00 92.25 101 LYS A CA 1
ATOM 785 C C . LYS A 1 101 ? -54.751 -6.676 93.516 1.00 92.25 101 LYS A C 1
ATOM 787 O O . LYS A 1 101 ? -54.341 -7.211 92.485 1.00 92.25 101 LYS A O 1
ATOM 792 N N . LEU A 1 102 ? -55.746 -5.788 93.527 1.00 93.75 102 LEU A N 1
ATOM 793 C CA . LEU A 1 102 ? -56.417 -5.305 92.321 1.00 93.75 102 LEU A CA 1
ATOM 794 C C . LEU A 1 102 ? -55.428 -4.592 91.394 1.00 93.75 102 LEU A C 1
ATOM 796 O O . LEU A 1 102 ? -55.338 -4.945 90.217 1.00 93.75 102 LEU A O 1
ATOM 800 N N . PHE A 1 103 ? -54.652 -3.651 91.930 1.00 94.81 103 PHE A N 1
ATOM 801 C CA . PHE A 1 103 ? -53.650 -2.898 91.186 1.00 94.81 103 PHE A CA 1
ATOM 802 C C . PHE A 1 103 ? -52.658 -3.834 90.493 1.00 94.81 103 PHE A C 1
ATOM 804 O O . PHE A 1 103 ? -52.556 -3.798 89.269 1.00 94.81 103 PHE A O 1
ATOM 811 N N . LYS A 1 104 ? -52.027 -4.759 91.234 1.00 92.69 104 LYS A N 1
ATOM 812 C CA . LYS A 1 104 ? -51.065 -5.726 90.670 1.00 92.69 104 LYS A CA 1
ATOM 813 C C . LYS A 1 104 ? -51.660 -6.587 89.553 1.00 92.69 104 LYS A C 1
ATOM 815 O O . LYS A 1 104 ? -50.954 -6.961 88.623 1.00 92.69 104 LYS A O 1
ATOM 820 N N . SER A 1 105 ? -52.954 -6.911 89.627 1.00 93.81 105 SER A N 1
ATOM 821 C CA . SER A 1 105 ? -53.626 -7.692 88.579 1.00 93.81 105 SER A CA 1
ATOM 822 C C . SER A 1 105 ? -53.900 -6.893 87.298 1.00 93.81 105 SER A C 1
ATOM 824 O O . SER A 1 105 ? -53.991 -7.471 86.214 1.00 93.81 105 SER A O 1
ATOM 826 N N . LEU A 1 106 ? -54.032 -5.567 87.402 1.00 93.25 106 LEU A N 1
ATOM 827 C CA . LEU A 1 106 ? -54.444 -4.701 86.298 1.00 93.25 106 LEU A CA 1
ATOM 828 C C . LEU A 1 106 ? -53.300 -3.881 85.700 1.00 93.25 106 LEU A C 1
ATOM 830 O O . LEU A 1 106 ? -53.357 -3.592 84.506 1.00 93.25 106 LEU A O 1
ATOM 834 N N . GLU A 1 107 ? -52.267 -3.555 86.476 1.00 91.62 107 GLU A N 1
ATOM 835 C CA . GLU A 1 107 ? -51.145 -2.681 86.111 1.00 91.62 107 GLU A CA 1
ATOM 836 C C . GLU A 1 107 ? -50.580 -2.992 84.719 1.00 91.62 107 GLU A C 1
ATOM 838 O O . GLU A 1 107 ? -50.621 -2.145 83.826 1.00 91.62 107 GLU A O 1
ATOM 843 N N . GLY A 1 108 ? -50.163 -4.239 84.474 1.00 87.12 108 GLY A N 1
ATOM 844 C CA . GLY A 1 108 ? -49.588 -4.637 83.186 1.00 87.12 108 GLY A CA 1
ATOM 845 C C . GLY A 1 108 ? -50.570 -4.563 82.008 1.00 87.12 108 GLY A C 1
ATOM 846 O O . GLY A 1 108 ? -50.158 -4.342 80.870 1.00 87.12 108 GLY A O 1
ATOM 847 N N . THR A 1 109 ? -51.874 -4.720 82.254 1.00 90.44 109 THR A N 1
ATOM 848 C CA . THR A 1 109 ? -52.910 -4.584 81.213 1.00 90.44 109 THR A CA 1
ATOM 849 C C . THR A 1 109 ? -53.211 -3.116 80.920 1.00 90.44 109 THR A C 1
ATOM 851 O O . THR A 1 109 ? -53.421 -2.749 79.764 1.00 90.44 109 THR A O 1
ATOM 854 N N . LEU A 1 110 ? -53.229 -2.278 81.959 1.00 90.50 110 LEU A N 1
ATOM 855 C CA . LEU A 1 110 ? -53.459 -0.839 81.860 1.00 90.50 110 LEU A CA 1
ATOM 856 C C . LEU A 1 110 ? -52.278 -0.132 81.185 1.00 90.50 110 LEU A C 1
ATOM 858 O O . LEU A 1 110 ? -52.497 0.680 80.292 1.00 90.50 110 LEU A O 1
ATOM 862 N N . ALA A 1 111 ? -51.038 -0.512 81.504 1.00 88.38 111 ALA A N 1
ATOM 863 C CA . ALA A 1 111 ? -49.838 0.043 80.875 1.00 88.38 111 ALA A CA 1
ATOM 864 C C . ALA A 1 111 ? -49.797 -0.192 79.352 1.00 88.38 111 ALA A C 1
ATOM 866 O O . ALA A 1 111 ? -49.321 0.649 78.594 1.00 88.38 111 ALA A O 1
ATOM 867 N N . LYS A 1 112 ? -50.345 -1.317 78.872 1.00 88.88 112 LYS A N 1
ATOM 868 C CA . LYS A 1 112 ? -50.447 -1.607 77.432 1.00 88.88 112 LYS A CA 1
ATOM 869 C C . LYS A 1 112 ? -51.427 -0.693 76.692 1.00 88.88 112 LYS A C 1
ATOM 871 O O . LYS A 1 112 ? -51.322 -0.597 75.480 1.00 88.88 112 LYS A O 1
ATOM 876 N N . GLN A 1 113 ? -52.347 -0.017 77.387 1.00 82.50 113 GLN A N 1
ATOM 877 C CA . GLN A 1 113 ? -53.351 0.847 76.750 1.00 82.50 113 GLN A CA 1
ATOM 878 C C . GLN A 1 113 ? -52.747 2.106 76.113 1.00 82.50 113 GLN A C 1
ATOM 880 O O . GLN A 1 113 ? -53.364 2.670 75.219 1.00 82.50 113 GLN A O 1
ATOM 885 N N . LEU A 1 114 ? -51.578 2.556 76.585 1.00 80.88 114 LEU A N 1
ATOM 886 C CA . LEU A 1 114 ? -50.909 3.767 76.095 1.00 80.88 114 LEU A CA 1
ATOM 887 C C . LEU A 1 114 ? -49.623 3.485 75.315 1.00 80.88 114 LEU A C 1
ATOM 889 O O . LEU A 1 114 ? -49.058 4.402 74.726 1.00 80.88 114 LEU A O 1
ATOM 893 N N . LYS A 1 115 ? -49.145 2.239 75.271 1.00 76.62 115 LYS A N 1
ATOM 894 C CA . LYS A 1 115 ? -48.023 1.913 74.388 1.00 76.62 115 LYS A CA 1
ATOM 895 C C . LYS A 1 115 ? -48.515 2.000 72.940 1.00 76.62 115 LYS A C 1
ATOM 897 O O . LYS A 1 115 ? -49.630 1.547 72.675 1.00 76.62 115 LYS A O 1
ATOM 902 N N . PRO A 1 116 ? -47.737 2.583 72.006 1.00 62.06 116 PRO A N 1
ATOM 903 C CA . PRO A 1 116 ? -48.082 2.507 70.594 1.00 62.06 116 PRO A CA 1
ATOM 904 C C . PRO A 1 116 ? -48.324 1.037 70.270 1.00 62.06 116 PRO A C 1
ATOM 906 O O . PRO A 1 116 ? -47.540 0.185 70.693 1.00 62.06 116 PRO A O 1
ATOM 909 N N . ASN A 1 117 ? -49.449 0.754 69.612 1.00 44.34 117 ASN A N 1
ATOM 910 C CA . ASN A 1 117 ? -49.909 -0.587 69.273 1.00 44.34 117 ASN A CA 1
ATOM 911 C C . ASN A 1 117 ? -48.958 -1.195 68.223 1.00 44.34 117 ASN A C 1
ATOM 913 O O . ASN A 1 117 ? -49.288 -1.351 67.055 1.00 44.34 117 ASN A O 1
ATOM 917 N N . GLY A 1 118 ? -47.724 -1.468 68.635 1.00 43.47 118 GLY A N 1
ATOM 918 C CA . GLY A 1 118 ? -46.770 -2.312 67.955 1.00 43.47 118 GLY A CA 1
ATOM 919 C C . GLY A 1 118 ? -47.103 -3.738 68.337 1.00 43.47 118 GLY A C 1
ATOM 920 O O . GLY A 1 118 ? -46.397 -4.360 69.129 1.00 43.47 118 GLY A O 1
ATOM 921 N N . GLU A 1 119 ? -48.204 -4.250 67.793 1.00 35.94 119 GLU A N 1
ATOM 922 C CA . GLU A 1 119 ? -48.269 -5.678 67.533 1.00 35.94 119 GLU A CA 1
ATOM 923 C C . GLU A 1 119 ? -47.067 -5.991 66.641 1.00 35.94 119 GLU A C 1
ATOM 925 O O . GLU A 1 119 ? -47.006 -5.608 65.472 1.00 35.94 119 GLU A O 1
ATOM 930 N N . PHE A 1 120 ? -46.049 -6.599 67.240 1.00 42.50 120 PHE A N 1
ATOM 931 C CA . PHE A 1 120 ? -44.888 -7.113 66.540 1.00 42.50 120 PHE A CA 1
ATOM 932 C C . PHE A 1 120 ? -45.347 -8.302 65.687 1.00 42.50 120 PHE A C 1
ATOM 934 O O . PHE A 1 120 ? -45.225 -9.458 66.079 1.00 42.50 120 PHE A O 1
ATOM 941 N N . ASN A 1 121 ? -45.930 -8.010 64.526 1.00 37.28 121 ASN A N 1
ATOM 942 C CA . ASN A 1 121 ? -46.130 -8.979 63.461 1.00 37.28 121 ASN A CA 1
ATOM 943 C C . ASN A 1 121 ? -44.830 -9.038 62.656 1.00 37.28 121 ASN A C 1
ATOM 945 O O . ASN A 1 121 ? -44.563 -8.182 61.815 1.00 37.28 121 ASN A O 1
ATOM 949 N N . GLY A 1 122 ? -44.005 -10.047 62.932 1.00 45.34 122 GLY A N 1
ATOM 950 C CA . GLY A 1 122 ? -42.732 -10.312 62.253 1.00 45.34 122 GLY A CA 1
ATOM 951 C C . GLY A 1 122 ? -42.848 -10.738 60.782 1.00 45.34 122 GLY A C 1
ATOM 952 O O . GLY A 1 122 ? -42.055 -11.551 60.339 1.00 45.34 122 GLY A O 1
ATOM 953 N N . THR A 1 123 ? -43.825 -10.244 60.017 1.00 48.84 123 THR A N 1
ATOM 954 C CA . THR A 1 123 ? -44.078 -10.681 58.630 1.00 48.84 123 THR A CA 1
ATOM 955 C C . THR A 1 123 ? -43.761 -9.618 57.573 1.00 48.84 123 THR A C 1
ATOM 957 O O . THR A 1 123 ? -43.436 -9.964 56.440 1.00 48.84 123 THR A O 1
ATOM 960 N N . THR A 1 124 ? -43.778 -8.325 57.909 1.00 53.31 124 THR A N 1
ATOM 961 C CA . THR A 1 124 ? -43.527 -7.239 56.939 1.00 53.31 124 THR A CA 1
ATOM 962 C C . THR A 1 124 ? -42.043 -6.978 56.691 1.00 53.31 124 THR A C 1
ATOM 964 O O . THR A 1 124 ? -41.641 -6.896 55.531 1.00 53.31 124 THR A O 1
ATOM 967 N N . ASN A 1 125 ? -41.210 -6.924 57.737 1.00 59.38 125 ASN A N 1
ATOM 968 C CA . ASN A 1 125 ? -39.756 -6.761 57.578 1.00 59.38 125 ASN A CA 1
ATOM 969 C C . ASN A 1 125 ? -39.119 -7.954 56.856 1.00 59.38 125 ASN A C 1
ATOM 971 O O . ASN A 1 125 ? -38.267 -7.751 55.997 1.00 59.38 125 ASN A O 1
ATOM 975 N N . ASP A 1 126 ? -39.580 -9.177 57.131 1.00 66.56 126 ASP A N 1
ATOM 976 C CA . ASP A 1 126 ? -39.088 -10.373 56.442 1.00 66.56 126 ASP A CA 1
ATOM 977 C C . ASP A 1 126 ? -39.436 -10.361 54.951 1.00 66.56 126 ASP A C 1
ATOM 979 O O . ASP A 1 126 ? -38.586 -10.696 54.130 1.00 66.56 126 ASP A O 1
ATOM 983 N N . SER A 1 127 ? -40.631 -9.891 54.571 1.00 71.38 127 SER A N 1
ATOM 984 C CA . SER A 1 127 ? -40.990 -9.746 53.151 1.00 71.38 127 SER A CA 1
ATOM 985 C C . SER A 1 127 ? -40.115 -8.714 52.425 1.00 71.38 127 SER A C 1
ATOM 987 O O . SER A 1 127 ? -39.680 -8.945 51.297 1.00 71.38 127 SER A O 1
ATOM 989 N N . ILE A 1 128 ? -39.786 -7.605 53.095 1.00 77.94 128 ILE A N 1
ATOM 990 C CA . ILE A 1 128 ? -38.929 -6.547 52.550 1.00 77.94 128 ILE A CA 1
ATOM 991 C C . ILE A 1 128 ? -37.492 -7.060 52.415 1.00 77.94 128 ILE A C 1
ATOM 993 O O . ILE A 1 128 ? -36.884 -6.928 51.354 1.00 77.94 128 ILE A O 1
ATOM 997 N N . ILE A 1 129 ? -36.960 -7.716 53.448 1.00 82.25 129 ILE A N 1
ATOM 998 C CA . ILE A 1 129 ? -35.624 -8.322 53.427 1.00 82.25 129 ILE A CA 1
ATOM 999 C C . ILE A 1 129 ? -35.532 -9.395 52.335 1.00 82.25 129 ILE A C 1
ATOM 1001 O O . ILE A 1 129 ? -34.531 -9.458 51.623 1.00 82.25 129 ILE A O 1
ATOM 1005 N N . GLN A 1 130 ? -36.572 -10.213 52.166 1.00 80.06 130 GLN A N 1
ATOM 1006 C CA . GLN A 1 130 ? -36.630 -11.215 51.106 1.00 80.06 130 GLN A CA 1
ATOM 1007 C C . GLN A 1 130 ? -36.625 -10.566 49.714 1.00 80.06 130 GLN A C 1
ATOM 1009 O O . GLN A 1 130 ? -35.876 -11.009 48.845 1.00 80.06 130 GLN A O 1
ATOM 1014 N N . SER A 1 131 ? -37.360 -9.463 49.524 1.00 79.88 131 SER A N 1
ATOM 1015 C CA . SER A 1 131 ? -37.354 -8.708 48.263 1.00 79.88 131 SER A CA 1
ATOM 1016 C C . SER A 1 131 ? -35.980 -8.108 47.932 1.00 79.88 131 SER A C 1
ATOM 1018 O O . SER A 1 131 ? -35.530 -8.195 46.790 1.00 79.88 131 SER A O 1
ATOM 1020 N N . PHE A 1 132 ? -35.256 -7.585 48.931 1.00 91.06 132 PHE A N 1
ATOM 1021 C CA . PHE A 1 132 ? -33.889 -7.095 48.745 1.00 91.06 132 PHE A CA 1
ATOM 1022 C C . PHE A 1 132 ? -32.909 -8.229 48.431 1.00 91.06 132 PHE A C 1
ATOM 1024 O O . PHE A 1 132 ? -32.059 -8.067 47.563 1.00 91.06 132 PHE A O 1
ATOM 1031 N N . LYS A 1 133 ? -33.043 -9.399 49.069 1.00 92.25 133 LYS A N 1
ATOM 1032 C CA . LYS A 1 133 ? -32.229 -10.584 48.744 1.00 92.25 133 LYS A CA 1
ATOM 1033 C C . LYS A 1 133 ? -32.453 -11.067 47.312 1.00 92.25 133 LYS A C 1
ATOM 1035 O O . LYS A 1 133 ? -31.494 -11.431 46.639 1.00 92.25 133 LYS A O 1
ATOM 1040 N N . GLU A 1 134 ? -33.699 -11.081 46.844 1.00 90.06 134 GLU A N 1
ATOM 1041 C CA . GLU A 1 134 ? -34.022 -11.436 45.457 1.00 90.06 134 GLU A CA 1
ATOM 1042 C C . GLU A 1 134 ? -33.500 -10.402 44.459 1.00 90.06 134 GLU A C 1
ATOM 1044 O O . GLU A 1 134 ? -33.006 -10.778 43.398 1.00 90.06 134 GLU A O 1
ATOM 1049 N N . LEU A 1 135 ? -33.566 -9.111 44.800 1.00 94.12 135 LEU A N 1
ATOM 1050 C CA . LEU A 1 135 ? -32.986 -8.046 43.986 1.00 94.12 135 LEU A CA 1
ATOM 1051 C C . LEU A 1 135 ? -31.464 -8.192 43.876 1.00 94.12 135 LEU A C 1
ATOM 1053 O O . LEU A 1 135 ? -30.945 -8.150 42.766 1.00 94.12 135 LEU A O 1
ATOM 1057 N N . ILE A 1 136 ? -30.775 -8.432 44.996 1.00 93.81 136 ILE A N 1
ATOM 1058 C CA . ILE A 1 136 ? -29.325 -8.669 45.021 1.00 93.81 136 ILE A CA 1
ATOM 1059 C C . ILE A 1 136 ? -28.975 -9.893 44.171 1.00 93.81 136 ILE A C 1
ATOM 1061 O O . ILE A 1 136 ? -28.090 -9.803 43.334 1.00 93.81 136 ILE A O 1
ATOM 1065 N N . LYS A 1 137 ? -29.716 -11.004 44.294 1.00 94.19 137 LYS A N 1
ATOM 1066 C CA . LYS A 1 137 ? -29.495 -12.187 43.444 1.00 94.19 137 LYS A CA 1
ATOM 1067 C C . LYS A 1 137 ? -29.640 -11.888 41.954 1.00 94.19 137 LYS A C 1
ATOM 1069 O O . LYS A 1 137 ? -28.796 -12.324 41.181 1.00 94.19 137 LYS A O 1
ATOM 1074 N N . ARG A 1 138 ? -30.684 -11.152 41.548 1.00 95.12 138 ARG A N 1
ATOM 1075 C CA . ARG A 1 138 ? -30.845 -10.757 40.138 1.00 95.12 138 ARG A CA 1
ATOM 1076 C C . ARG A 1 138 ? -29.698 -9.870 39.674 1.00 95.12 138 ARG A C 1
ATOM 1078 O O . ARG A 1 138 ? -29.199 -10.077 38.580 1.00 95.12 138 ARG A O 1
ATOM 1085 N N . GLN A 1 139 ? -29.274 -8.917 40.501 1.00 95.50 139 GLN A N 1
ATOM 1086 C CA . GLN A 1 139 ? -28.141 -8.049 40.186 1.00 95.50 139 GLN A CA 1
ATOM 1087 C C . GLN A 1 139 ? -26.834 -8.841 40.084 1.00 95.50 139 GLN A C 1
ATOM 1089 O O . GLN A 1 139 ? -26.062 -8.606 39.164 1.00 95.50 139 GLN A O 1
ATOM 1094 N N . ASP A 1 140 ? -26.597 -9.807 40.971 1.00 96.88 140 ASP A N 1
ATOM 1095 C CA . ASP A 1 140 ? -25.425 -10.682 40.913 1.00 96.88 140 ASP A CA 1
ATOM 1096 C C . ASP A 1 140 ? -25.429 -11.547 39.640 1.00 96.88 140 ASP A C 1
ATOM 1098 O O . ASP A 1 140 ? -24.392 -11.694 38.989 1.00 96.88 140 ASP A O 1
ATOM 1102 N N . GLU A 1 141 ? -26.592 -12.081 39.247 1.00 96.19 141 GLU A N 1
ATOM 1103 C CA . GLU A 1 141 ? -26.773 -12.812 37.985 1.00 96.19 141 GLU A CA 1
ATOM 1104 C C . GLU A 1 141 ? -26.552 -11.910 36.762 1.00 96.19 141 GLU A C 1
ATOM 1106 O O . GLU A 1 141 ? -25.847 -12.303 35.832 1.00 96.19 141 GLU A O 1
ATOM 1111 N N . GLU A 1 142 ? -27.089 -10.690 36.768 1.00 97.00 142 GLU A N 1
ATOM 1112 C CA . GLU A 1 142 ? -26.919 -9.708 35.692 1.00 97.00 142 GLU A CA 1
ATOM 1113 C C . GLU A 1 142 ? -25.458 -9.254 35.575 1.00 97.00 142 GLU A C 1
ATOM 1115 O O . GLU A 1 142 ? -24.901 -9.227 34.481 1.00 97.00 142 GLU A O 1
ATOM 1120 N N . ILE A 1 143 ? -24.775 -9.002 36.696 1.00 96.88 143 ILE A N 1
ATOM 1121 C CA . ILE A 1 143 ? -23.337 -8.701 36.724 1.00 96.88 143 ILE A CA 1
ATOM 1122 C C . ILE A 1 143 ? -22.532 -9.878 36.169 1.00 96.88 143 ILE A C 1
ATOM 1124 O O . ILE A 1 143 ? -21.562 -9.663 35.438 1.00 96.88 143 ILE A O 1
ATOM 1128 N N . ALA A 1 144 ? -22.895 -11.119 36.503 1.00 96.06 144 ALA A N 1
ATOM 1129 C CA . ALA A 1 144 ? -22.220 -12.297 35.969 1.00 96.06 144 ALA A CA 1
ATOM 1130 C C . ALA A 1 144 ? -22.399 -12.411 34.446 1.00 96.06 144 ALA A C 1
ATOM 1132 O O . ALA A 1 144 ? -21.419 -12.656 33.739 1.00 96.06 144 ALA A O 1
ATOM 1133 N N . GLN A 1 145 ? -23.613 -12.167 33.942 1.00 96.69 145 GLN A N 1
ATOM 1134 C CA . GLN A 1 145 ? -23.911 -12.152 32.507 1.00 96.69 145 GLN A CA 1
ATOM 1135 C C . GLN A 1 145 ? -23.156 -11.032 31.787 1.00 96.69 145 GLN A C 1
ATOM 1137 O O . GLN A 1 145 ? -22.435 -11.309 30.830 1.00 96.69 145 GLN A O 1
ATOM 1142 N N . LEU A 1 146 ? -23.221 -9.799 32.296 1.00 96.12 146 LEU A N 1
ATOM 1143 C CA . LEU A 1 146 ? -22.512 -8.650 31.731 1.00 96.12 146 LEU A CA 1
ATOM 1144 C C . LEU A 1 146 ? -20.996 -8.866 31.718 1.00 96.12 146 LEU A C 1
ATOM 1146 O O . LEU A 1 146 ? -20.335 -8.541 30.736 1.00 96.12 146 LEU A O 1
ATOM 1150 N N . LYS A 1 147 ? -20.420 -9.463 32.769 1.00 96.75 147 LYS A N 1
ATOM 1151 C CA . LYS A 1 147 ? -18.991 -9.817 32.794 1.00 96.75 147 LYS A CA 1
ATOM 1152 C C . LYS A 1 147 ? -18.638 -10.875 31.752 1.00 96.75 147 LYS A C 1
ATOM 1154 O O . LYS A 1 147 ? -17.579 -10.787 31.131 1.00 96.75 147 LYS A O 1
ATOM 1159 N N . GLN A 1 148 ? -19.491 -11.882 31.569 1.00 96.81 148 GLN A N 1
ATOM 1160 C CA . GLN A 1 148 ? -19.284 -12.912 30.553 1.00 96.81 148 GLN A CA 1
ATOM 1161 C C . GLN A 1 148 ? -19.376 -12.325 29.141 1.00 96.81 148 GLN A C 1
ATOM 1163 O O . GLN A 1 148 ? -18.548 -12.653 28.290 1.00 96.81 148 GLN A O 1
ATOM 1168 N N . GLU A 1 149 ? -20.344 -11.444 28.901 1.00 96.31 149 GLU A N 1
ATOM 1169 C CA . GLU A 1 149 ? -20.528 -10.768 27.622 1.00 96.31 149 GLU A CA 1
ATOM 1170 C C . GLU A 1 149 ? -19.375 -9.807 27.327 1.00 96.31 149 GLU A C 1
ATOM 1172 O O . GLU A 1 149 ? -18.786 -9.893 26.255 1.00 96.31 149 GLU A O 1
ATOM 1177 N N . ALA A 1 150 ? -18.942 -9.004 28.304 1.00 95.31 150 ALA A N 1
ATOM 1178 C CA . ALA A 1 150 ? -17.762 -8.151 28.174 1.00 95.31 150 ALA A CA 1
ATOM 1179 C C . ALA A 1 150 ? -16.512 -8.962 27.805 1.00 95.31 150 ALA A C 1
ATOM 1181 O O . ALA A 1 150 ? -15.782 -8.591 26.889 1.00 95.31 150 ALA A O 1
ATOM 1182 N N . LYS A 1 151 ? -16.297 -10.116 28.454 1.00 97.31 151 LYS A N 1
ATOM 1183 C CA . LYS A 1 151 ? -15.181 -11.013 28.125 1.00 97.31 151 LYS A CA 1
ATOM 1184 C C . LYS A 1 151 ? -15.293 -11.582 26.708 1.00 97.31 151 LYS A C 1
ATOM 1186 O O . LYS A 1 151 ? -14.282 -11.697 26.018 1.00 97.31 151 LYS A O 1
ATOM 1191 N N . LYS A 1 152 ? -16.500 -11.953 26.273 1.00 97.12 152 LYS A N 1
ATOM 1192 C CA . LYS A 1 152 ? -16.746 -12.467 24.919 1.00 97.12 152 LYS A CA 1
ATOM 1193 C C . LYS A 1 152 ? -16.468 -11.391 23.869 1.00 97.12 152 LYS A C 1
ATOM 1195 O O . LYS A 1 152 ? -15.715 -11.649 22.936 1.00 97.12 152 LYS A O 1
ATOM 1200 N N . THR A 1 153 ? -17.028 -10.199 24.048 1.00 95.19 153 THR A N 1
ATOM 1201 C CA . THR A 1 153 ? -16.833 -9.066 23.139 1.00 95.19 153 THR A CA 1
ATOM 1202 C C . THR A 1 153 ? -15.369 -8.645 23.098 1.00 95.19 153 THR A C 1
ATOM 1204 O O . THR A 1 153 ? -14.845 -8.382 22.023 1.00 95.19 153 THR A O 1
ATOM 1207 N N . GLN A 1 154 ? -14.668 -8.653 24.234 1.00 97.00 154 GLN A N 1
ATOM 1208 C CA . GLN A 1 154 ? -13.240 -8.345 24.267 1.00 97.00 154 GLN A CA 1
ATOM 1209 C C . GLN A 1 154 ? -12.406 -9.351 23.462 1.00 97.00 154 GLN A C 1
ATOM 1211 O O . GLN A 1 154 ? -11.573 -8.937 22.660 1.00 97.00 154 GLN A O 1
ATOM 1216 N N . ALA A 1 155 ? -12.685 -10.652 23.586 1.00 96.38 155 ALA A N 1
ATOM 1217 C CA . ALA A 1 155 ? -12.024 -11.670 22.768 1.00 96.38 155 ALA A CA 1
ATOM 1218 C C . ALA A 1 155 ? -12.331 -11.511 21.264 1.00 96.38 155 ALA A C 1
ATOM 1220 O O . ALA A 1 155 ? -11.475 -11.769 20.418 1.00 96.38 155 ALA A O 1
ATOM 1221 N N . GLU A 1 156 ? -13.545 -11.080 20.913 1.00 96.56 156 GLU A N 1
ATOM 1222 C CA . GLU A 1 156 ? -13.937 -10.817 19.526 1.00 96.56 156 GLU A CA 1
ATOM 1223 C C . GLU A 1 156 ? -13.234 -9.577 18.954 1.00 96.56 156 GLU A C 1
ATOM 1225 O O . GLU A 1 156 ? -12.750 -9.619 17.824 1.00 96.56 156 GLU A O 1
ATOM 1230 N N . VAL A 1 157 ? -13.083 -8.515 19.751 1.00 94.94 157 VAL A N 1
ATOM 1231 C CA . VAL A 1 157 ? -12.304 -7.321 19.387 1.00 94.94 157 VAL A CA 1
ATOM 1232 C C . VAL A 1 157 ? -10.832 -7.667 19.177 1.00 94.94 157 VAL A C 1
ATOM 1234 O O . VAL A 1 157 ? -10.259 -7.267 18.165 1.00 94.94 157 VAL A O 1
ATOM 1237 N N . GLU A 1 158 ? -10.219 -8.432 20.083 1.00 96.06 158 GLU A N 1
ATOM 1238 C CA . GLU A 1 158 ? -8.825 -8.878 19.944 1.00 96.06 158 GLU A CA 1
ATOM 1239 C C . GLU A 1 158 ? -8.630 -9.707 18.668 1.00 96.06 158 GLU A C 1
ATOM 1241 O O . GLU A 1 158 ? -7.705 -9.453 17.895 1.00 96.06 158 GLU A O 1
ATOM 1246 N N . LYS A 1 159 ? -9.551 -10.640 18.392 1.00 96.06 159 LYS A N 1
ATOM 1247 C CA . LYS A 1 159 ? -9.534 -11.451 17.171 1.00 96.06 159 LYS A CA 1
ATOM 1248 C C . LYS A 1 159 ? -9.646 -10.590 15.908 1.00 96.06 159 LYS A C 1
ATOM 1250 O O . LYS A 1 159 ? -8.822 -10.735 15.009 1.00 96.06 159 LYS A O 1
ATOM 1255 N N . LEU A 1 160 ? -10.640 -9.703 15.834 1.00 95.00 160 LEU A N 1
ATOM 1256 C CA . LEU A 1 160 ? -10.853 -8.839 14.666 1.00 95.00 160 LEU A CA 1
ATOM 1257 C C . LEU A 1 160 ? -9.687 -7.865 14.457 1.00 95.00 160 LEU A C 1
ATOM 1259 O O . LEU A 1 160 ? -9.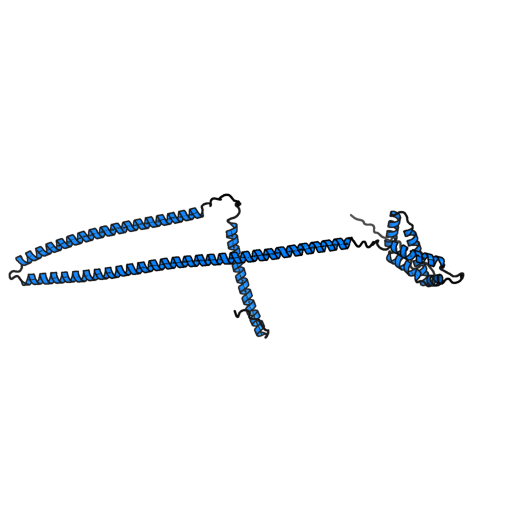304 -7.598 13.319 1.00 95.00 160 LEU A O 1
ATOM 1263 N N . THR A 1 161 ? -9.089 -7.367 15.541 1.00 94.00 161 THR A N 1
ATOM 1264 C CA . THR A 1 161 ? -7.906 -6.497 15.480 1.00 94.00 161 THR A CA 1
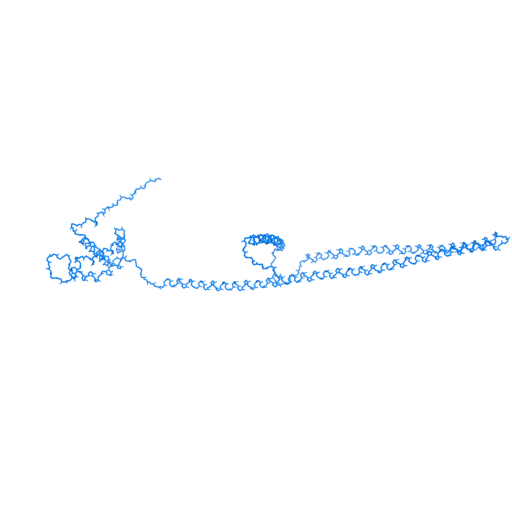ATOM 1265 C C . THR A 1 161 ? -6.705 -7.252 14.913 1.00 94.00 161 THR A C 1
ATOM 1267 O O . THR A 1 161 ? -6.043 -6.744 14.008 1.00 94.00 161 THR A O 1
ATOM 1270 N N . ALA A 1 162 ? -6.463 -8.485 15.373 1.00 93.88 162 ALA A N 1
ATOM 1271 C CA . ALA A 1 162 ? -5.395 -9.336 14.853 1.00 93.88 162 ALA A CA 1
ATOM 1272 C C . ALA A 1 162 ? -5.617 -9.713 13.376 1.00 93.88 162 ALA A C 1
ATOM 1274 O O . ALA A 1 162 ? -4.693 -9.621 12.571 1.00 93.88 162 ALA A O 1
ATOM 1275 N N . GLU A 1 163 ? -6.844 -10.077 12.988 1.00 93.56 163 GLU A N 1
ATOM 1276 C CA . GLU A 1 163 ? -7.197 -10.352 11.587 1.00 93.56 163 GLU A CA 1
ATOM 1277 C C . GLU A 1 163 ? -7.004 -9.111 10.699 1.00 93.56 163 GLU A C 1
ATOM 1279 O O . GLU A 1 163 ? -6.462 -9.217 9.598 1.00 93.56 163 GLU A O 1
ATOM 1284 N N . SER A 1 164 ? -7.376 -7.922 11.184 1.00 91.56 164 SER A N 1
ATOM 1285 C CA . SER A 1 164 ? -7.172 -6.664 10.459 1.00 91.56 164 SER A CA 1
ATOM 1286 C C . SER A 1 164 ? -5.691 -6.307 10.300 1.00 91.56 164 SER A C 1
ATOM 1288 O O . SER A 1 164 ? -5.298 -5.848 9.228 1.00 91.56 164 SER A O 1
ATOM 1290 N N . GLN A 1 165 ? -4.866 -6.495 11.336 1.00 91.62 165 GLN A N 1
ATOM 1291 C CA . GLN A 1 165 ? -3.418 -6.261 11.261 1.00 91.62 165 GLN A CA 1
ATOM 1292 C C . GLN A 1 165 ? -2.725 -7.264 10.334 1.00 91.62 165 GLN A C 1
ATOM 1294 O O . GLN A 1 165 ? -1.885 -6.870 9.522 1.00 91.62 165 GLN A O 1
ATOM 1299 N N . ASN A 1 166 ? -3.112 -8.540 10.392 1.00 91.69 166 ASN A N 1
ATOM 1300 C CA . ASN A 1 166 ? -2.578 -9.560 9.492 1.00 91.69 166 ASN A CA 1
ATOM 1301 C C . ASN A 1 166 ? -2.917 -9.232 8.039 1.00 91.69 166 ASN A C 1
ATOM 1303 O O . ASN A 1 166 ? -2.022 -9.209 7.205 1.00 91.69 166 ASN A O 1
ATOM 1307 N N . LYS A 1 167 ? -4.166 -8.863 7.744 1.00 93.12 167 LYS A N 1
ATOM 1308 C CA . LYS A 1 167 ? -4.558 -8.491 6.382 1.00 93.12 167 LYS A CA 1
ATOM 1309 C C . LYS A 1 167 ? -3.805 -7.261 5.866 1.00 93.12 167 LYS A C 1
ATOM 1311 O O . LYS A 1 167 ? -3.345 -7.260 4.732 1.00 93.12 167 LYS A O 1
ATOM 1316 N N . ALA A 1 168 ? -3.630 -6.237 6.703 1.00 92.00 168 ALA A N 1
ATOM 1317 C CA . ALA A 1 168 ? -2.868 -5.047 6.324 1.00 92.00 168 ALA A CA 1
ATOM 1318 C C . ALA A 1 168 ? -1.394 -5.371 6.020 1.00 92.00 168 ALA A C 1
ATOM 1320 O O . ALA A 1 168 ? -0.839 -4.853 5.053 1.00 92.00 168 ALA A O 1
ATOM 1321 N N . SER A 1 169 ? -0.774 -6.245 6.818 1.00 91.06 169 SER A N 1
ATOM 1322 C CA . SER A 1 169 ? 0.608 -6.678 6.574 1.00 91.06 169 SER A CA 1
ATOM 1323 C C . SER A 1 169 ? 0.735 -7.599 5.355 1.00 91.06 169 SER A C 1
ATOM 1325 O O . SER A 1 169 ? 1.698 -7.470 4.602 1.00 91.06 169 SER A O 1
ATOM 1327 N N . GLU A 1 170 ? -0.242 -8.474 5.098 1.00 93.38 170 GLU A N 1
ATOM 1328 C CA . GLU A 1 170 ? -0.318 -9.271 3.866 1.00 93.38 170 GLU A CA 1
ATOM 1329 C C . GLU A 1 170 ? -0.432 -8.378 2.621 1.00 93.38 170 GLU A C 1
ATOM 1331 O O . GLU A 1 170 ? 0.330 -8.560 1.670 1.00 93.38 170 GLU A O 1
ATOM 1336 N N . ASP A 1 171 ? -1.309 -7.369 2.652 1.00 93.62 171 ASP A N 1
ATOM 1337 C CA . ASP A 1 171 ? -1.485 -6.411 1.555 1.00 93.62 171 ASP A CA 1
ATOM 1338 C C . ASP A 1 171 ? -0.198 -5.598 1.298 1.00 93.62 171 ASP A C 1
ATOM 1340 O O . ASP A 1 171 ? 0.182 -5.370 0.145 1.00 93.62 171 ASP A O 1
ATOM 1344 N N . GLU A 1 172 ? 0.511 -5.176 2.353 1.00 95.00 172 GLU A N 1
ATOM 1345 C CA . GLU A 1 172 ? 1.795 -4.472 2.230 1.00 95.00 172 GLU A CA 1
ATOM 1346 C C . GLU A 1 172 ? 2.877 -5.368 1.610 1.00 95.00 172 GLU A C 1
ATOM 1348 O O . GLU A 1 172 ? 3.603 -4.940 0.705 1.00 95.00 172 GLU A O 1
ATOM 1353 N N . VAL A 1 173 ? 2.967 -6.627 2.047 1.00 95.12 173 VAL A N 1
ATOM 1354 C CA . VAL A 1 173 ? 3.916 -7.603 1.496 1.00 95.12 173 VAL A CA 1
ATOM 1355 C C . VAL A 1 173 ? 3.643 -7.851 0.014 1.00 95.12 173 VAL A C 1
ATOM 1357 O O . VAL A 1 173 ? 4.591 -7.883 -0.772 1.00 95.12 173 VAL A O 1
ATOM 1360 N N . GLU A 1 174 ? 2.381 -7.990 -0.388 1.00 95.00 174 GLU A N 1
ATOM 1361 C CA . GLU A 1 174 ? 2.014 -8.197 -1.791 1.00 95.00 174 GLU A CA 1
ATOM 1362 C C . GLU A 1 174 ? 2.378 -6.979 -2.656 1.00 95.00 174 GLU A C 1
ATOM 1364 O O . GLU A 1 174 ? 2.983 -7.120 -3.721 1.00 95.00 174 GLU A O 1
ATOM 1369 N N . GLN A 1 175 ? 2.128 -5.760 -2.165 1.00 94.69 175 GLN A N 1
ATOM 1370 C CA . GLN A 1 175 ? 2.540 -4.535 -2.860 1.00 94.69 175 GLN A CA 1
ATOM 1371 C C . GLN A 1 175 ? 4.062 -4.427 -3.012 1.00 94.69 175 GLN A C 1
ATOM 1373 O O . GLN A 1 175 ? 4.557 -4.018 -4.067 1.00 94.69 175 GLN A O 1
ATOM 1378 N N . LEU A 1 176 ? 4.822 -4.773 -1.969 1.00 95.12 176 LEU A N 1
ATOM 1379 C CA . LEU A 1 176 ? 6.284 -4.764 -2.023 1.00 95.12 176 LEU A CA 1
ATOM 1380 C C . LEU A 1 176 ? 6.821 -5.827 -2.987 1.00 95.12 176 LEU A C 1
ATOM 1382 O O . LEU A 1 176 ? 7.780 -5.553 -3.712 1.00 95.12 176 LEU A O 1
ATOM 1386 N N . ARG A 1 177 ? 6.190 -7.006 -3.048 1.00 95.62 177 ARG A N 1
ATOM 1387 C CA . ARG A 1 177 ? 6.521 -8.056 -4.024 1.00 95.62 177 ARG A CA 1
ATOM 1388 C C . ARG A 1 177 ? 6.292 -7.581 -5.456 1.00 95.62 177 ARG A C 1
ATOM 1390 O O . ARG A 1 177 ? 7.210 -7.707 -6.263 1.00 95.62 177 ARG A O 1
ATOM 1397 N N . GLY A 1 178 ? 5.146 -6.961 -5.740 1.00 96.25 178 GLY A N 1
ATOM 1398 C CA . GLY A 1 178 ? 4.851 -6.402 -7.064 1.00 96.25 178 GLY A CA 1
ATOM 1399 C C . GLY A 1 178 ? 5.872 -5.345 -7.499 1.00 96.25 178 GLY A C 1
ATOM 1400 O O . GLY A 1 178 ? 6.443 -5.434 -8.584 1.00 96.25 178 GLY A O 1
ATOM 1401 N N . LYS A 1 179 ? 6.205 -4.394 -6.613 1.00 95.31 179 LYS A N 1
ATOM 1402 C CA . LYS A 1 179 ? 7.234 -3.370 -6.890 1.00 95.31 179 LYS A CA 1
ATOM 1403 C C . LYS A 1 179 ? 8.620 -3.970 -7.137 1.00 95.31 179 LYS A C 1
ATOM 1405 O O . LYS A 1 179 ? 9.380 -3.457 -7.960 1.00 95.31 179 LYS A O 1
ATOM 1410 N N . LEU A 1 180 ? 8.977 -5.032 -6.413 1.00 95.38 180 LEU A N 1
ATOM 1411 C CA . LEU A 1 180 ? 10.253 -5.719 -6.605 1.00 95.38 180 LEU A CA 1
ATOM 1412 C C . LEU A 1 180 ? 10.305 -6.429 -7.963 1.00 95.38 180 LEU A C 1
ATOM 1414 O O . LEU A 1 180 ? 11.325 -6.353 -8.645 1.00 95.38 180 LEU A O 1
ATOM 1418 N N . GLU A 1 181 ? 9.215 -7.081 -8.368 1.00 95.56 181 GLU A N 1
ATOM 1419 C CA . GLU A 1 181 ? 9.109 -7.732 -9.675 1.00 95.56 181 GLU A CA 1
ATOM 1420 C C . GLU A 1 181 ? 9.208 -6.712 -10.819 1.00 95.56 181 GLU A C 1
ATOM 1422 O O . GLU A 1 181 ? 10.034 -6.878 -11.720 1.00 95.56 181 GLU A O 1
ATOM 1427 N N . GLU A 1 182 ? 8.487 -5.590 -10.735 1.00 95.25 182 GLU A N 1
ATOM 1428 C CA . GLU A 1 182 ? 8.621 -4.481 -11.689 1.00 95.25 182 GLU A CA 1
ATOM 1429 C C . GLU A 1 182 ? 10.063 -3.955 -11.750 1.00 95.25 182 GLU A C 1
ATOM 1431 O O . GLU A 1 182 ? 10.630 -3.799 -12.833 1.00 95.25 182 GLU A O 1
ATOM 1436 N N . SER A 1 183 ? 10.709 -3.748 -10.599 1.00 94.62 183 SER A N 1
ATOM 1437 C CA . SER A 1 183 ? 12.102 -3.291 -10.554 1.00 94.62 183 SER A CA 1
ATOM 1438 C C . SER A 1 183 ? 13.060 -4.270 -11.242 1.00 94.62 183 SER A C 1
ATOM 1440 O O . SER A 1 183 ? 13.947 -3.846 -11.989 1.00 94.62 183 SER A O 1
ATOM 1442 N N . LEU A 1 184 ? 12.865 -5.579 -11.050 1.00 95.88 184 LEU A N 1
ATOM 1443 C CA . LEU A 1 184 ? 13.661 -6.612 -11.713 1.00 95.88 184 LEU A CA 1
ATOM 1444 C C . LEU A 1 184 ? 13.437 -6.622 -13.227 1.00 95.88 184 LEU A C 1
ATOM 1446 O O . LEU A 1 184 ? 14.416 -6.666 -13.972 1.00 95.88 184 LEU A O 1
ATOM 1450 N N . THR A 1 185 ? 12.190 -6.511 -13.694 1.00 94.44 185 THR A N 1
ATOM 1451 C CA . THR A 1 185 ? 11.903 -6.455 -15.139 1.00 94.44 185 THR A CA 1
ATOM 1452 C C . THR A 1 185 ? 12.562 -5.244 -15.802 1.00 94.44 185 THR A C 1
ATOM 1454 O O . THR A 1 185 ? 13.247 -5.395 -16.817 1.00 94.44 185 THR A O 1
ATOM 1457 N N . VAL A 1 186 ? 12.462 -4.058 -15.190 1.00 94.94 186 VAL A N 1
ATOM 1458 C CA . VAL A 1 186 ? 13.111 -2.829 -15.674 1.00 94.94 186 VAL A CA 1
ATOM 1459 C C . VAL A 1 186 ? 14.632 -2.964 -15.665 1.00 94.94 186 VAL A C 1
ATOM 1461 O O . VAL A 1 186 ? 15.302 -2.506 -16.596 1.00 94.94 186 VAL A O 1
ATOM 1464 N N . LYS A 1 187 ? 15.205 -3.602 -14.641 1.00 95.88 187 LYS A N 1
ATOM 1465 C CA . LYS A 1 187 ? 16.646 -3.864 -14.578 1.00 95.88 187 LYS A CA 1
ATOM 1466 C C . LYS A 1 187 ? 17.095 -4.760 -15.733 1.00 95.88 187 LYS A C 1
ATOM 1468 O O . LYS A 1 187 ? 18.019 -4.387 -16.451 1.00 95.88 187 LYS A O 1
ATOM 1473 N N . THR A 1 188 ? 16.420 -5.886 -15.960 1.00 95.12 188 THR A N 1
ATOM 1474 C CA . THR A 1 188 ? 16.729 -6.793 -17.075 1.00 95.12 188 THR A CA 1
ATOM 1475 C C . THR A 1 188 ? 16.585 -6.090 -18.424 1.00 95.12 188 THR A C 1
ATOM 1477 O O . THR A 1 188 ? 17.439 -6.237 -19.296 1.00 95.12 188 THR A O 1
ATOM 1480 N N . GLN A 1 189 ? 15.551 -5.266 -18.601 1.00 94.50 189 GLN A N 1
ATOM 1481 C CA . GLN A 1 189 ? 15.358 -4.517 -19.840 1.00 94.50 189 GLN A CA 1
ATOM 1482 C C . GLN A 1 189 ? 16.470 -3.483 -20.075 1.00 94.50 189 GLN A C 1
ATOM 1484 O O . GLN A 1 189 ? 16.943 -3.340 -21.203 1.00 94.50 189 GLN A O 1
ATOM 1489 N N . ASN A 1 190 ? 16.942 -2.813 -19.019 1.00 91.50 190 ASN A N 1
ATOM 1490 C CA . ASN A 1 190 ? 18.099 -1.920 -19.099 1.00 91.50 190 ASN A CA 1
ATOM 1491 C C . ASN A 1 190 ? 19.390 -2.667 -19.442 1.00 91.50 190 ASN A C 1
ATOM 1493 O O . ASN A 1 190 ? 20.174 -2.173 -20.247 1.00 91.50 190 ASN A O 1
ATOM 1497 N N . GLU A 1 191 ? 19.616 -3.854 -18.876 1.00 94.88 191 GLU A N 1
ATOM 1498 C CA . GLU A 1 191 ? 20.782 -4.684 -19.204 1.00 94.88 191 GLU A CA 1
ATOM 1499 C C . GLU A 1 191 ? 20.783 -5.079 -20.689 1.00 94.88 191 GLU A C 1
ATOM 1501 O O . GLU A 1 191 ? 21.808 -4.944 -21.363 1.00 94.88 191 GLU A O 1
ATOM 1506 N N . VAL A 1 192 ? 19.624 -5.477 -21.226 1.00 94.50 192 VAL A N 1
ATOM 1507 C CA . VAL A 1 192 ? 19.459 -5.784 -22.655 1.00 94.50 192 VAL A CA 1
ATOM 1508 C C . VAL A 1 192 ? 19.719 -4.551 -23.520 1.00 94.50 192 VAL A C 1
ATOM 1510 O O . VAL A 1 192 ? 20.490 -4.628 -24.477 1.00 94.50 192 VAL A O 1
ATOM 1513 N N . LEU A 1 193 ? 19.114 -3.408 -23.185 1.00 93.81 193 LEU A N 1
ATOM 1514 C CA . LEU A 1 193 ? 19.277 -2.170 -23.949 1.00 93.81 193 LEU A CA 1
ATOM 1515 C C . LEU A 1 193 ? 20.732 -1.681 -23.931 1.00 93.81 193 LEU A C 1
ATOM 1517 O O . LEU A 1 193 ? 21.263 -1.260 -24.957 1.00 93.81 193 LEU A O 1
ATOM 1521 N N . ASN A 1 194 ? 21.402 -1.789 -22.784 1.00 92.31 194 ASN A N 1
ATOM 1522 C CA . ASN A 1 194 ? 22.812 -1.450 -22.652 1.00 92.31 194 ASN A CA 1
ATOM 1523 C C . ASN A 1 194 ? 23.695 -2.382 -23.501 1.00 92.31 194 ASN A C 1
ATOM 1525 O O . ASN A 1 194 ? 24.615 -1.916 -24.170 1.00 92.31 194 ASN A O 1
ATOM 1529 N N . GLY A 1 195 ? 23.380 -3.681 -23.550 1.00 91.44 195 GLY A N 1
ATOM 1530 C CA . GLY A 1 195 ? 24.047 -4.630 -24.446 1.00 91.44 195 GLY A CA 1
ATOM 1531 C C . GLY A 1 195 ? 23.876 -4.272 -25.926 1.00 91.44 195 GLY A C 1
ATOM 1532 O O . GLY A 1 195 ? 24.851 -4.259 -26.678 1.00 91.44 195 GLY A O 1
ATOM 1533 N N . GLN A 1 196 ? 22.659 -3.904 -26.339 1.00 91.62 196 GLN A N 1
ATOM 1534 C CA . GLN A 1 196 ? 22.383 -3.440 -27.703 1.00 91.62 196 GLN A CA 1
ATOM 1535 C C . GLN A 1 196 ? 23.150 -2.157 -28.046 1.00 91.62 196 GLN A C 1
ATOM 1537 O O . GLN A 1 196 ? 23.668 -2.030 -29.155 1.00 91.62 196 GLN A O 1
ATOM 1542 N N . LEU A 1 197 ? 23.262 -1.222 -27.098 1.00 88.31 197 LEU A N 1
ATOM 1543 C CA . LEU A 1 197 ? 24.010 0.020 -27.286 1.00 88.31 197 LEU A CA 1
ATOM 1544 C C . LEU A 1 197 ? 25.505 -0.245 -27.506 1.00 88.31 197 LEU A C 1
ATOM 1546 O O . LEU A 1 197 ? 26.095 0.322 -28.427 1.00 88.31 197 LEU A O 1
ATOM 1550 N N . VAL A 1 198 ? 26.109 -1.121 -26.699 1.00 89.50 198 VAL A N 1
ATOM 1551 C CA . VAL A 1 198 ? 27.522 -1.509 -26.850 1.00 89.50 198 VAL A CA 1
ATOM 1552 C C . VAL A 1 198 ? 27.761 -2.170 -28.207 1.00 89.50 198 VAL A C 1
ATOM 1554 O O . VAL A 1 198 ? 28.732 -1.845 -28.891 1.00 89.50 198 VAL A O 1
ATOM 1557 N N . GLU A 1 199 ? 26.858 -3.048 -28.643 1.00 87.12 199 GLU A N 1
ATOM 1558 C CA . GLU A 1 199 ? 26.977 -3.708 -29.944 1.00 87.12 199 GLU A CA 1
ATOM 1559 C C . GLU A 1 199 ? 26.821 -2.722 -31.113 1.00 87.12 199 GLU A C 1
ATOM 1561 O O . GLU A 1 199 ? 27.598 -2.762 -32.070 1.00 87.12 199 GLU A O 1
ATOM 1566 N N . ALA A 1 200 ? 25.889 -1.769 -31.017 1.00 85.38 200 ALA A N 1
ATOM 1567 C CA . ALA A 1 200 ? 25.738 -0.704 -32.007 1.00 85.38 200 ALA A CA 1
ATOM 1568 C C . ALA A 1 200 ? 26.995 0.184 -32.094 1.00 85.38 200 ALA A C 1
ATOM 1570 O O . ALA A 1 200 ? 27.440 0.534 -33.193 1.00 85.38 200 ALA A O 1
ATOM 1571 N N . GLN A 1 201 ? 27.612 0.512 -30.953 1.00 87.25 201 GLN A N 1
ATOM 1572 C CA . GLN A 1 201 ? 28.883 1.242 -30.908 1.00 87.25 201 GLN A CA 1
ATOM 1573 C C . GLN A 1 201 ? 30.020 0.439 -31.551 1.00 87.25 201 GLN A C 1
ATOM 1575 O O . GLN A 1 201 ? 30.792 0.993 -32.336 1.00 87.25 201 GLN A O 1
ATOM 1580 N N . ARG A 1 202 ? 30.098 -0.870 -31.279 1.00 89.94 202 ARG A N 1
ATOM 1581 C CA . ARG A 1 202 ? 31.084 -1.777 -31.885 1.00 89.94 202 ARG A CA 1
ATOM 1582 C C . ARG A 1 202 ? 30.937 -1.824 -33.406 1.00 89.94 202 ARG A C 1
ATOM 1584 O O . ARG A 1 202 ? 31.929 -1.673 -34.118 1.00 89.94 202 ARG A O 1
ATOM 1591 N N . LEU A 1 203 ? 29.712 -1.987 -33.909 1.00 85.50 203 LEU A N 1
ATOM 1592 C CA . LEU A 1 203 ? 29.431 -2.008 -35.346 1.00 85.50 203 LEU A CA 1
ATOM 1593 C C . LEU A 1 203 ? 29.797 -0.675 -36.007 1.00 85.50 203 LEU A C 1
ATOM 1595 O O . LEU A 1 203 ? 30.432 -0.662 -37.059 1.00 85.50 203 LEU A O 1
ATOM 1599 N N . THR A 1 204 ? 29.465 0.443 -35.360 1.00 83.44 204 THR A N 1
ATOM 1600 C CA . THR A 1 204 ? 29.820 1.786 -35.836 1.00 83.44 204 THR A CA 1
ATOM 1601 C C . THR A 1 204 ? 31.337 1.945 -35.967 1.00 83.44 204 THR A C 1
ATOM 1603 O O . THR A 1 204 ? 31.821 2.418 -36.992 1.00 83.44 204 THR A O 1
ATOM 1606 N N . GLN A 1 205 ? 32.114 1.491 -34.976 1.00 83.25 205 GLN A N 1
ATOM 1607 C CA . GLN A 1 205 ? 33.580 1.527 -35.044 1.00 83.25 205 GLN A CA 1
ATOM 1608 C C . GLN A 1 205 ? 34.137 0.668 -36.186 1.00 83.25 205 GLN A C 1
ATOM 1610 O O . GLN A 1 205 ? 35.060 1.099 -36.876 1.00 83.25 205 GLN A O 1
ATOM 1615 N N . GLN A 1 206 ? 33.570 -0.520 -36.418 1.00 79.50 206 GLN A N 1
ATOM 1616 C CA . GLN A 1 206 ? 33.968 -1.370 -37.545 1.00 79.50 206 GLN A CA 1
ATOM 1617 C C . GLN A 1 206 ? 33.696 -0.696 -38.888 1.00 79.50 206 GLN A C 1
ATOM 1619 O O . GLN A 1 206 ? 34.563 -0.706 -39.758 1.00 79.50 206 GLN A O 1
ATOM 1624 N N . TRP A 1 207 ? 32.534 -0.056 -39.033 1.00 84.75 207 TRP A N 1
ATOM 1625 C CA . TRP A 1 207 ? 32.196 0.720 -40.224 1.00 84.75 207 TRP A CA 1
ATOM 1626 C C . TRP A 1 207 ? 33.180 1.865 -40.471 1.00 84.75 207 TRP A C 1
ATOM 1628 O O . TRP A 1 207 ? 33.642 2.030 -41.597 1.00 84.75 207 TRP A O 1
ATOM 1638 N N . TYR A 1 208 ? 33.556 2.616 -39.432 1.00 81.50 208 TYR A N 1
ATOM 1639 C CA . TYR A 1 208 ? 34.573 3.664 -39.558 1.00 81.50 208 TYR A CA 1
ATOM 1640 C C . TYR A 1 208 ? 35.940 3.109 -39.973 1.00 81.50 208 TYR A C 1
ATOM 1642 O O . TYR A 1 208 ? 36.595 3.686 -40.841 1.00 81.50 208 TYR A O 1
ATOM 1650 N N . ALA A 1 209 ? 36.369 1.989 -39.386 1.00 79.56 209 ALA A N 1
ATOM 1651 C CA . ALA A 1 209 ? 37.639 1.359 -39.732 1.00 79.56 209 ALA A CA 1
ATOM 1652 C C . ALA A 1 209 ? 37.659 0.865 -41.188 1.00 79.56 209 ALA A C 1
ATOM 1654 O O . ALA A 1 209 ? 38.636 1.088 -41.904 1.00 79.56 209 ALA A O 1
ATOM 1655 N N . GLU A 1 210 ? 36.573 0.237 -41.645 1.00 78.88 210 GLU A N 1
ATOM 1656 C CA . GLU A 1 210 ? 36.458 -0.241 -43.023 1.00 78.88 210 GLU A CA 1
ATOM 1657 C C . GLU A 1 210 ? 36.379 0.929 -44.017 1.00 78.88 210 GLU A C 1
ATOM 1659 O O . GLU A 1 210 ? 37.059 0.914 -45.042 1.00 78.88 210 GLU A O 1
ATOM 1664 N N . ALA A 1 211 ? 35.632 1.989 -43.692 1.00 78.44 211 ALA A N 1
ATOM 1665 C CA . ALA A 1 211 ? 35.583 3.204 -44.504 1.00 78.44 211 ALA A CA 1
ATOM 1666 C C . ALA A 1 211 ? 36.973 3.849 -44.659 1.00 78.44 211 ALA A C 1
ATOM 1668 O O . ALA A 1 211 ? 37.357 4.234 -45.766 1.00 78.44 211 ALA A O 1
ATOM 1669 N N . GLU A 1 212 ? 37.765 3.915 -43.582 1.00 79.25 212 GLU A N 1
ATOM 1670 C CA . GLU A 1 212 ? 39.129 4.453 -43.645 1.00 79.25 212 GLU A CA 1
ATOM 1671 C C . GLU A 1 212 ? 40.060 3.546 -44.466 1.00 79.25 212 GLU A C 1
ATOM 1673 O O . GLU A 1 212 ? 40.902 4.037 -45.220 1.00 79.25 212 GLU A O 1
ATOM 1678 N N . ARG A 1 213 ? 39.876 2.223 -44.398 1.00 81.81 213 ARG A N 1
ATOM 1679 C CA . ARG A 1 213 ? 40.618 1.269 -45.229 1.00 81.81 213 ARG A CA 1
ATOM 1680 C C . ARG A 1 213 ? 40.299 1.438 -46.715 1.00 81.81 213 ARG A C 1
ATOM 1682 O O . ARG A 1 213 ? 41.226 1.518 -47.520 1.00 81.81 213 ARG A O 1
ATOM 1689 N N . TYR A 1 214 ? 39.021 1.542 -47.085 1.00 78.44 214 TYR A N 1
ATOM 1690 C CA . TYR A 1 214 ? 38.620 1.799 -48.472 1.00 78.44 214 TYR A CA 1
ATOM 1691 C C . TYR A 1 214 ? 39.172 3.124 -48.987 1.00 78.44 214 TYR A C 1
ATOM 1693 O O . TYR A 1 214 ? 39.672 3.191 -50.109 1.00 78.44 214 TYR A O 1
ATOM 1701 N N . LYS A 1 215 ? 39.158 4.166 -48.153 1.00 83.69 215 LYS A N 1
ATOM 1702 C CA . LYS A 1 215 ? 39.761 5.460 -48.477 1.00 83.69 215 LYS A CA 1
ATOM 1703 C C . LYS A 1 215 ? 41.266 5.341 -48.743 1.00 83.69 215 LYS A C 1
ATOM 1705 O O . LYS A 1 215 ? 41.749 5.896 -49.727 1.00 83.69 215 LYS A O 1
ATOM 1710 N N . GLN A 1 216 ? 42.005 4.589 -47.925 1.00 79.50 216 GLN A N 1
ATOM 1711 C CA . GLN A 1 216 ? 43.430 4.327 -48.164 1.00 79.50 216 GLN A CA 1
ATOM 1712 C C . GLN A 1 216 ? 43.663 3.525 -49.449 1.00 79.50 216 GLN A C 1
ATOM 1714 O O . GLN A 1 216 ? 44.569 3.850 -50.216 1.00 79.50 216 GLN A O 1
ATOM 1719 N N . TRP A 1 217 ? 42.844 2.506 -49.720 1.00 77.94 217 TRP A N 1
ATOM 1720 C CA . TRP A 1 217 ? 42.918 1.742 -50.967 1.00 77.94 217 TRP A CA 1
ATOM 1721 C C . TRP A 1 217 ? 42.654 2.605 -52.196 1.00 77.94 217 TRP A C 1
ATOM 1723 O O . TRP A 1 217 ? 43.418 2.525 -53.155 1.00 77.94 217 TRP A O 1
ATOM 1733 N N . ALA A 1 218 ? 41.645 3.475 -52.153 1.00 77.88 218 ALA A N 1
ATOM 1734 C CA . ALA A 1 218 ? 41.367 4.419 -53.229 1.00 77.88 218 ALA A CA 1
ATOM 1735 C C . ALA A 1 218 ? 42.567 5.351 -53.481 1.00 77.88 218 ALA A C 1
ATOM 1737 O O . ALA A 1 218 ? 42.979 5.526 -54.626 1.00 77.88 218 ALA A O 1
ATOM 1738 N N . GLN A 1 219 ? 43.193 5.877 -52.420 1.00 78.75 219 GLN A N 1
ATOM 1739 C CA . GLN A 1 219 ? 44.399 6.711 -52.531 1.00 78.75 219 GLN A CA 1
ATOM 1740 C C . GLN A 1 219 ? 45.593 5.951 -53.126 1.00 78.75 219 GLN A C 1
ATOM 1742 O O . GLN A 1 219 ? 46.291 6.465 -53.999 1.00 78.75 219 GLN A O 1
ATOM 1747 N N . GLN A 1 220 ? 45.843 4.720 -52.673 1.00 76.56 220 GLN A N 1
ATOM 1748 C CA . GLN A 1 220 ? 46.931 3.888 -53.197 1.00 76.56 220 GLN A CA 1
ATOM 1749 C C . GLN A 1 220 ? 46.711 3.532 -54.666 1.00 76.56 220 GLN A C 1
ATOM 1751 O O . GLN A 1 220 ? 47.648 3.606 -55.460 1.00 76.56 220 GLN A O 1
ATOM 1756 N N . TRP A 1 221 ? 45.477 3.188 -55.035 1.00 77.56 221 TRP A N 1
ATOM 1757 C CA . TRP A 1 221 ? 45.113 2.888 -56.413 1.00 77.56 221 TRP A CA 1
ATOM 1758 C C . TRP A 1 221 ? 45.281 4.115 -57.316 1.00 77.56 221 TRP A C 1
ATOM 1760 O O . TRP A 1 221 ? 45.890 4.013 -58.380 1.00 77.56 221 TRP A O 1
ATOM 1770 N N . GLN A 1 222 ? 44.845 5.292 -56.856 1.00 77.12 222 GLN A N 1
ATOM 1771 C CA . GLN A 1 222 ? 45.047 6.557 -57.563 1.00 77.12 222 GLN A CA 1
ATOM 1772 C C . GLN A 1 222 ? 46.541 6.840 -57.796 1.00 77.12 222 GLN A C 1
ATOM 1774 O O . GLN A 1 222 ? 46.943 7.171 -58.911 1.00 77.12 222 GLN A O 1
ATOM 1779 N N . ASN A 1 223 ? 47.382 6.650 -56.775 1.00 73.38 223 ASN A N 1
ATOM 1780 C CA . ASN A 1 223 ? 48.831 6.836 -56.885 1.00 73.38 223 ASN A CA 1
ATOM 1781 C C . ASN A 1 223 ? 49.492 5.820 -57.832 1.00 73.38 223 ASN A C 1
ATOM 1783 O O . ASN A 1 223 ? 50.377 6.184 -58.604 1.00 73.38 223 ASN A O 1
ATOM 1787 N N . TYR A 1 224 ? 49.063 4.555 -57.796 1.00 76.50 224 TYR A N 1
ATOM 1788 C CA . TYR A 1 224 ? 49.554 3.508 -58.696 1.00 76.50 224 TYR A CA 1
ATOM 1789 C C . TYR A 1 224 ? 49.243 3.828 -60.161 1.00 76.50 224 TYR A C 1
ATOM 1791 O O . TYR A 1 224 ? 50.123 3.715 -61.013 1.00 76.50 224 TYR A O 1
ATOM 1799 N N . GLN A 1 225 ? 48.022 4.284 -60.446 1.00 70.81 225 GLN A N 1
ATOM 1800 C CA . GLN A 1 225 ? 47.625 4.703 -61.790 1.00 70.81 225 GLN A CA 1
ATOM 1801 C C . GLN A 1 225 ? 48.461 5.876 -62.299 1.00 70.81 225 GLN A C 1
ATOM 1803 O O . GLN A 1 225 ? 48.930 5.848 -63.432 1.00 70.81 225 GLN A O 1
ATOM 1808 N N . LEU A 1 226 ? 48.732 6.873 -61.451 1.00 67.31 226 LEU A N 1
ATOM 1809 C CA . LEU A 1 226 ? 49.595 8.004 -61.810 1.00 67.31 226 LEU A CA 1
ATOM 1810 C C . LEU A 1 226 ? 51.041 7.579 -62.132 1.00 67.31 226 LEU A C 1
ATOM 1812 O O . LEU A 1 226 ? 51.691 8.222 -62.953 1.00 67.31 226 LEU A O 1
ATOM 1816 N N . ALA A 1 227 ? 51.544 6.500 -61.524 1.00 70.94 227 ALA A N 1
ATOM 1817 C CA . ALA A 1 227 ? 52.912 6.013 -61.724 1.00 70.94 227 ALA A CA 1
ATOM 1818 C C . ALA A 1 227 ? 53.103 5.142 -62.985 1.00 70.94 227 ALA A C 1
ATOM 1820 O O . ALA A 1 227 ? 54.231 4.982 -63.450 1.00 70.94 227 ALA A O 1
ATOM 1821 N N . GLN A 1 228 ? 52.030 4.565 -63.534 1.00 66.62 228 GLN A N 1
ATOM 1822 C CA . GLN A 1 228 ? 52.080 3.574 -64.622 1.00 66.62 228 GLN A CA 1
ATOM 1823 C C . GLN A 1 228 ? 52.201 4.166 -66.032 1.00 66.62 228 GLN A C 1
ATOM 1825 O O . GLN A 1 228 ? 52.430 3.420 -66.984 1.00 66.62 228 GLN A O 1
ATOM 1830 N N . VAL A 1 229 ? 52.029 5.477 -66.219 1.00 56.62 229 VAL A N 1
ATOM 1831 C CA . VAL A 1 229 ? 51.745 6.011 -67.558 1.00 56.62 229 VAL A CA 1
ATOM 1832 C C . VAL A 1 229 ? 52.839 6.978 -68.053 1.00 56.62 229 VAL A C 1
ATOM 1834 O O . VAL A 1 229 ? 52.991 8.062 -67.494 1.00 56.62 229 VAL A O 1
ATOM 1837 N N . PRO A 1 230 ? 53.558 6.662 -69.155 1.00 54.03 230 PRO A N 1
ATOM 1838 C CA . PRO A 1 230 ? 54.546 7.559 -69.780 1.00 54.03 230 PRO A CA 1
ATOM 1839 C C . PRO A 1 230 ? 53.926 8.722 -70.581 1.00 54.03 230 PRO A C 1
ATOM 1841 O O . PRO A 1 230 ? 54.641 9.584 -71.078 1.00 54.03 230 PRO A O 1
ATOM 1844 N N . ASN A 1 231 ? 52.596 8.742 -70.711 1.00 59.69 231 ASN A N 1
ATOM 1845 C CA . ASN A 1 231 ? 51.777 9.813 -71.288 1.00 59.69 231 ASN A CA 1
ATOM 1846 C C . ASN A 1 231 ? 50.439 9.867 -70.516 1.00 59.69 231 ASN A C 1
ATOM 1848 O O . ASN A 1 231 ? 49.383 9.465 -70.999 1.00 59.69 231 ASN A O 1
ATOM 1852 N N . ALA A 1 232 ? 50.533 10.262 -69.242 1.00 54.28 232 ALA A N 1
ATOM 1853 C CA . ALA A 1 232 ? 49.562 9.995 -68.173 1.00 54.28 232 ALA A CA 1
ATOM 1854 C C . ALA A 1 232 ? 48.167 10.609 -68.287 1.00 54.28 232 ALA A C 1
ATOM 1856 O O . ALA A 1 232 ? 47.282 10.231 -67.522 1.00 54.28 232 ALA A O 1
ATOM 1857 N N . ALA A 1 233 ? 47.952 11.521 -69.230 1.00 57.50 233 ALA A N 1
ATOM 1858 C CA . ALA A 1 233 ? 46.697 12.244 -69.315 1.00 57.50 233 ALA A CA 1
ATOM 1859 C C . ALA A 1 233 ? 45.555 11.358 -69.845 1.00 57.50 233 ALA A C 1
ATOM 1861 O O . ALA A 1 233 ? 44.645 11.050 -69.095 1.00 57.50 233 ALA A O 1
ATOM 1862 N N . GLU A 1 234 ? 45.572 10.891 -71.093 1.00 60.53 234 GLU A N 1
ATOM 1863 C CA . GLU A 1 234 ? 44.332 10.381 -71.714 1.00 60.53 234 GLU A CA 1
ATOM 1864 C C . GLU A 1 234 ? 43.853 9.012 -71.199 1.00 60.53 234 GLU A C 1
ATOM 1866 O O . GLU A 1 234 ? 42.675 8.856 -70.881 1.00 60.53 234 GLU A O 1
ATOM 1871 N N . VAL A 1 235 ? 44.740 8.018 -71.062 1.00 61.81 235 VAL A N 1
ATOM 1872 C CA . VAL A 1 235 ? 44.333 6.664 -70.619 1.00 61.81 235 VAL A CA 1
ATOM 1873 C C . VAL A 1 235 ? 44.057 6.625 -69.112 1.00 61.81 235 VAL A C 1
ATOM 1875 O O . VAL A 1 235 ? 43.088 6.001 -68.678 1.00 61.81 235 VAL A O 1
ATOM 1878 N N . GLY A 1 236 ? 44.865 7.338 -68.320 1.00 64.94 236 GLY A N 1
ATOM 1879 C CA . GLY A 1 236 ? 44.665 7.472 -66.875 1.00 64.94 236 GLY A CA 1
ATOM 1880 C C . GLY A 1 236 ? 43.382 8.234 -66.541 1.00 64.94 236 GLY A C 1
ATOM 1881 O O . GLY A 1 236 ? 42.614 7.785 -65.692 1.00 64.94 236 GLY A O 1
ATOM 1882 N N . ILE A 1 237 ? 43.095 9.330 -67.258 1.00 68.44 237 ILE A N 1
ATOM 1883 C CA . ILE A 1 237 ? 41.838 10.081 -67.109 1.00 68.44 237 ILE A CA 1
ATOM 1884 C C . ILE A 1 237 ? 40.638 9.210 -67.482 1.00 68.44 237 ILE A C 1
ATOM 1886 O O . ILE A 1 237 ? 39.664 9.213 -66.737 1.00 68.44 237 ILE A O 1
ATOM 1890 N N . SER A 1 238 ? 40.704 8.423 -68.562 1.00 68.06 238 SER A N 1
ATOM 1891 C CA . SER A 1 238 ? 39.580 7.563 -68.956 1.00 68.06 238 SER A CA 1
ATOM 1892 C C . SER A 1 238 ? 39.277 6.474 -67.919 1.00 68.06 238 SER A C 1
ATOM 1894 O O . SER A 1 238 ? 38.107 6.212 -67.645 1.00 68.06 238 SER A O 1
ATOM 1896 N N . GLN A 1 239 ? 40.298 5.852 -67.316 1.00 70.19 239 GLN A N 1
ATOM 1897 C CA . GLN A 1 239 ? 40.095 4.846 -66.262 1.00 70.19 239 GLN A CA 1
ATOM 1898 C C . GLN A 1 239 ? 39.619 5.473 -64.943 1.00 70.19 239 GLN A C 1
ATOM 1900 O O . GLN A 1 239 ? 38.733 4.924 -64.289 1.00 70.19 239 GLN A O 1
ATOM 1905 N N . LEU A 1 240 ? 40.156 6.640 -64.568 1.00 72.44 240 LEU A N 1
ATOM 1906 C CA . LEU A 1 240 ? 39.698 7.398 -63.399 1.00 72.44 240 LEU A CA 1
ATOM 1907 C C . LEU A 1 240 ? 38.253 7.882 -63.570 1.00 72.44 240 LEU A C 1
ATOM 1909 O O . LEU A 1 240 ? 37.474 7.779 -62.631 1.00 72.44 240 LEU A O 1
ATOM 1913 N N . GLN A 1 241 ? 37.864 8.356 -64.757 1.00 73.50 241 GLN A N 1
ATOM 1914 C CA . GLN A 1 241 ? 36.482 8.749 -65.053 1.00 73.50 241 GLN A CA 1
ATOM 1915 C C . GLN A 1 241 ? 35.516 7.570 -64.952 1.00 73.50 241 GLN A C 1
ATOM 1917 O O . GLN A 1 241 ? 34.429 7.725 -64.401 1.00 73.50 241 GLN A O 1
ATOM 1922 N N . GLN A 1 242 ? 35.913 6.388 -65.431 1.00 77.06 242 GLN A N 1
ATOM 1923 C CA . GLN A 1 242 ? 35.087 5.190 -65.302 1.00 77.06 242 GLN A CA 1
ATOM 1924 C C . GLN A 1 242 ? 34.884 4.800 -63.831 1.00 77.06 242 GLN A C 1
ATOM 1926 O O . GLN A 1 242 ? 33.760 4.527 -63.421 1.00 77.06 242 GLN A O 1
ATOM 1931 N N . GLN A 1 243 ? 35.939 4.845 -63.015 1.00 74.56 243 GLN A N 1
ATOM 1932 C CA . GLN A 1 243 ? 35.818 4.550 -61.586 1.00 74.56 243 GLN A CA 1
ATOM 1933 C C . GLN A 1 243 ? 35.057 5.612 -60.798 1.00 74.56 243 GLN A C 1
ATOM 1935 O O . GLN A 1 243 ? 34.306 5.264 -59.893 1.00 74.56 243 GLN A O 1
ATOM 1940 N N . VAL A 1 244 ? 35.223 6.896 -61.128 1.00 76.00 244 VAL A N 1
ATOM 1941 C CA . VAL A 1 244 ? 34.407 7.966 -60.540 1.00 76.00 244 VAL A CA 1
ATOM 1942 C C . VAL A 1 244 ? 32.938 7.726 -60.873 1.00 76.00 244 VAL A C 1
ATOM 1944 O O . VAL A 1 244 ? 32.117 7.790 -59.970 1.00 76.00 244 VAL A O 1
ATOM 1947 N N . SER A 1 245 ? 32.615 7.338 -62.110 1.00 75.31 245 SER A N 1
ATOM 1948 C CA . SER A 1 245 ? 31.242 7.003 -62.498 1.00 75.31 245 SER A CA 1
ATOM 1949 C C . SER A 1 245 ? 30.686 5.793 -61.732 1.00 75.31 245 SER A C 1
ATOM 1951 O O . SER A 1 245 ? 29.543 5.835 -61.279 1.00 75.31 245 SER A O 1
ATOM 1953 N N . GLU A 1 246 ? 31.481 4.738 -61.527 1.00 78.31 246 GLU A N 1
ATOM 1954 C CA . GLU A 1 246 ? 31.073 3.579 -60.717 1.00 78.31 246 GLU A CA 1
ATOM 1955 C C . GLU A 1 246 ? 30.892 3.939 -59.235 1.00 78.31 246 GLU A C 1
ATOM 1957 O O . GLU A 1 246 ? 29.919 3.514 -58.609 1.00 78.31 246 GLU A O 1
ATOM 1962 N N . LEU A 1 247 ? 31.791 4.749 -58.668 1.00 78.19 247 LEU A N 1
ATOM 1963 C CA . LEU A 1 247 ? 31.690 5.221 -57.287 1.00 78.19 247 LEU A CA 1
ATOM 1964 C C . LEU A 1 247 ? 30.498 6.160 -57.098 1.00 78.19 247 LEU A C 1
ATOM 1966 O O . LEU A 1 247 ? 29.785 6.021 -56.111 1.00 78.19 247 LEU A O 1
ATOM 1970 N N . GLU A 1 248 ? 30.237 7.068 -58.038 1.00 75.81 248 GLU A N 1
ATOM 1971 C CA . GLU A 1 248 ? 29.053 7.934 -58.043 1.00 75.81 248 GLU A CA 1
ATOM 1972 C C . GLU A 1 248 ? 27.766 7.109 -58.113 1.00 75.81 248 GLU A C 1
ATOM 1974 O O . GLU A 1 248 ? 26.812 7.391 -57.387 1.00 75.81 248 GLU A O 1
ATOM 1979 N N . GLN A 1 249 ? 27.748 6.045 -58.920 1.00 80.44 249 GLN A N 1
ATOM 1980 C CA . GLN A 1 249 ? 26.612 5.133 -58.996 1.00 80.44 249 GLN A CA 1
ATOM 1981 C C . GLN A 1 249 ? 26.398 4.384 -57.670 1.00 80.44 249 GLN A C 1
ATOM 1983 O O . GLN A 1 249 ? 25.270 4.307 -57.180 1.00 80.44 249 GLN A O 1
ATOM 1988 N N . GLN A 1 250 ? 27.466 3.867 -57.055 1.00 76.12 250 GLN A N 1
ATOM 1989 C CA . GLN A 1 250 ? 27.391 3.215 -55.744 1.00 76.12 250 GLN A CA 1
ATOM 1990 C C . GLN A 1 250 ? 26.965 4.186 -54.638 1.00 76.12 250 GLN A C 1
ATOM 1992 O O . GLN A 1 250 ? 26.148 3.820 -53.792 1.00 76.12 250 GLN A O 1
ATOM 1997 N N . LEU A 1 251 ? 27.453 5.431 -54.665 1.00 76.62 251 LEU A N 1
ATOM 1998 C CA . LEU A 1 251 ? 27.028 6.479 -53.740 1.00 76.62 251 LEU A CA 1
ATOM 1999 C C . LEU A 1 251 ? 25.541 6.795 -53.924 1.00 76.62 251 LEU A C 1
ATOM 2001 O O . LEU A 1 251 ? 24.825 6.934 -52.938 1.00 76.62 251 LEU A O 1
ATOM 2005 N N . GLY A 1 252 ? 25.068 6.850 -55.173 1.00 76.56 252 GLY A N 1
ATOM 2006 C CA . GLY A 1 252 ? 23.658 7.038 -55.510 1.00 76.56 252 GLY A CA 1
ATOM 2007 C C . GLY A 1 252 ? 22.771 5.922 -54.958 1.00 76.56 252 GLY A C 1
ATOM 2008 O O . GLY A 1 252 ? 21.765 6.206 -54.307 1.00 76.56 252 GLY A O 1
ATOM 2009 N N . TYR A 1 253 ? 23.173 4.658 -55.128 1.00 82.50 253 TYR A N 1
ATOM 2010 C CA . TYR A 1 253 ? 22.464 3.524 -54.525 1.00 82.50 253 TYR A CA 1
ATOM 2011 C C . TYR A 1 253 ? 22.493 3.567 -52.994 1.00 82.50 253 TYR A C 1
ATOM 2013 O O . TYR A 1 253 ? 21.468 3.325 -52.356 1.00 82.50 253 TYR A O 1
ATOM 2021 N N . GLY A 1 254 ? 23.636 3.917 -52.398 1.00 78.88 254 GLY A N 1
ATOM 2022 C CA . GLY A 1 254 ? 23.770 4.088 -50.952 1.00 78.88 254 GLY A CA 1
ATOM 2023 C C . GLY A 1 254 ? 22.860 5.190 -50.406 1.00 78.88 254 GLY A C 1
ATOM 2024 O O . GLY A 1 254 ? 22.183 4.983 -49.402 1.00 78.88 254 GLY A O 1
ATOM 2025 N N . TYR A 1 255 ? 22.780 6.330 -51.096 1.00 81.19 255 TYR A N 1
ATOM 2026 C CA . TYR A 1 255 ? 21.913 7.446 -50.720 1.00 81.19 255 TYR A CA 1
ATOM 2027 C C . TYR A 1 255 ? 20.435 7.064 -50.822 1.00 81.19 255 TYR A C 1
ATOM 2029 O O . TYR A 1 255 ? 19.667 7.316 -49.897 1.00 81.19 255 TYR A O 1
ATOM 2037 N N . GLN A 1 256 ? 20.043 6.373 -51.897 1.00 80.12 256 GLN A N 1
ATOM 2038 C CA . GLN A 1 256 ? 18.673 5.898 -52.078 1.00 80.12 256 GLN A CA 1
ATOM 2039 C C . GLN A 1 256 ? 18.270 4.874 -51.004 1.00 80.12 256 GLN A C 1
ATOM 2041 O O . GLN A 1 256 ? 17.158 4.935 -50.479 1.00 80.12 256 GLN A O 1
ATOM 2046 N N . ALA A 1 257 ? 19.172 3.957 -50.643 1.00 78.75 257 ALA A N 1
ATOM 2047 C CA . ALA A 1 257 ? 18.945 2.995 -49.567 1.00 78.75 257 ALA A CA 1
ATOM 2048 C C . ALA A 1 257 ? 18.844 3.681 -48.194 1.00 78.75 257 ALA A C 1
ATOM 2050 O O . ALA A 1 257 ? 17.947 3.366 -47.411 1.00 78.75 257 ALA A O 1
ATOM 2051 N N . PHE A 1 258 ? 19.720 4.652 -47.916 1.00 81.12 258 PHE A N 1
ATOM 2052 C CA . PHE A 1 258 ? 19.674 5.451 -46.692 1.00 81.12 258 PHE A CA 1
ATOM 2053 C C . PHE A 1 258 ? 18.370 6.254 -46.585 1.00 81.12 258 PHE A C 1
ATOM 2055 O O . PHE A 1 258 ? 17.736 6.279 -45.530 1.00 81.12 258 PHE A O 1
ATOM 2062 N N . GLU A 1 259 ? 17.920 6.863 -47.680 1.00 86.38 259 GLU A N 1
ATOM 2063 C CA . GLU A 1 259 ? 16.677 7.629 -47.714 1.00 86.38 259 GLU A CA 1
ATOM 2064 C C . GLU A 1 259 ? 15.444 6.734 -47.510 1.00 86.38 259 GLU A C 1
ATOM 2066 O O . GLU A 1 259 ? 14.566 7.070 -46.712 1.00 86.38 259 GLU A O 1
ATOM 2071 N N . GLN A 1 260 ? 15.413 5.542 -48.118 1.00 85.44 260 GLN A N 1
ATOM 2072 C CA . GLN A 1 260 ? 14.374 4.541 -47.840 1.00 85.44 260 GLN A CA 1
ATOM 2073 C C . GLN A 1 260 ? 14.384 4.074 -46.379 1.00 85.44 260 GLN A C 1
ATOM 2075 O O . GLN A 1 260 ? 13.323 3.929 -45.760 1.00 85.44 260 GLN A O 1
ATOM 2080 N N . GLN A 1 261 ? 15.566 3.856 -45.799 1.00 83.06 261 GLN A N 1
ATOM 2081 C CA . GLN A 1 261 ? 15.692 3.479 -44.394 1.00 83.06 261 GLN A CA 1
ATOM 2082 C C . GLN A 1 261 ? 15.191 4.598 -43.472 1.00 83.06 261 GLN A C 1
ATOM 2084 O O . GLN A 1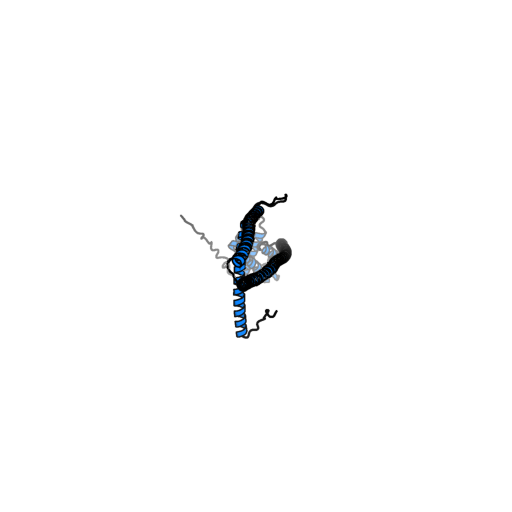 261 ? 14.439 4.327 -42.537 1.00 83.06 261 GLN A O 1
ATOM 2089 N N . SER A 1 262 ? 15.539 5.853 -43.762 1.00 85.25 262 SER A N 1
ATOM 2090 C CA . SER A 1 262 ? 15.059 7.032 -43.035 1.00 85.25 262 SER A CA 1
ATOM 2091 C C . SER A 1 262 ? 13.531 7.148 -43.079 1.00 85.25 262 SER A C 1
ATOM 2093 O O . SER A 1 262 ? 12.889 7.307 -42.040 1.00 85.25 262 SER A O 1
ATOM 2095 N N . GLN A 1 263 ? 12.920 6.960 -44.255 1.00 87.69 263 GLN A N 1
ATOM 2096 C CA . GLN A 1 263 ? 11.459 6.934 -44.404 1.00 87.69 263 GLN A CA 1
ATOM 2097 C C . GLN A 1 263 ? 10.813 5.803 -43.593 1.00 87.69 263 GLN A C 1
ATOM 2099 O O . GLN A 1 263 ? 9.794 6.012 -42.936 1.00 87.69 263 GLN A O 1
ATOM 2104 N N . THR A 1 264 ? 11.432 4.621 -43.582 1.00 87.38 264 THR A N 1
ATOM 2105 C CA . THR A 1 264 ? 10.968 3.472 -42.792 1.00 87.38 264 THR A CA 1
ATOM 2106 C C . THR A 1 264 ? 11.039 3.760 -41.287 1.00 87.38 264 THR A C 1
ATOM 2108 O O . THR A 1 264 ? 10.098 3.465 -40.550 1.00 87.38 264 THR A O 1
ATOM 2111 N N . ILE A 1 265 ? 12.119 4.394 -40.816 1.00 86.62 265 ILE A N 1
ATOM 2112 C CA . ILE A 1 265 ? 12.268 4.818 -39.416 1.00 86.62 265 ILE A CA 1
ATOM 2113 C C . ILE A 1 265 ? 11.214 5.867 -39.050 1.00 86.62 265 ILE A C 1
ATOM 2115 O O . ILE A 1 265 ? 10.598 5.763 -37.989 1.00 86.62 265 ILE A O 1
ATOM 2119 N N . LEU A 1 266 ? 10.966 6.854 -39.915 1.00 87.56 266 LEU A N 1
ATOM 2120 C CA . LEU A 1 266 ? 9.922 7.862 -39.702 1.00 87.56 266 LEU A CA 1
ATOM 2121 C C . LEU A 1 266 ? 8.529 7.228 -39.614 1.00 87.56 266 LEU A C 1
ATOM 2123 O O . LEU A 1 266 ? 7.763 7.578 -38.714 1.00 87.56 266 LEU A O 1
ATOM 2127 N N . HIS A 1 267 ? 8.226 6.263 -40.488 1.00 89.62 267 HIS A N 1
ATOM 2128 C CA . HIS A 1 267 ? 6.982 5.495 -40.441 1.00 89.62 267 HIS A CA 1
ATOM 2129 C C . HIS A 1 267 ? 6.814 4.795 -39.087 1.00 89.62 267 HIS A C 1
ATOM 2131 O O . HIS A 1 267 ? 5.837 5.048 -38.382 1.00 89.62 267 HIS A O 1
ATOM 2137 N N . TYR A 1 268 ? 7.797 3.991 -38.669 1.00 88.06 268 TYR A N 1
ATOM 2138 C CA . TYR A 1 268 ? 7.724 3.286 -37.385 1.00 88.06 268 TYR A CA 1
ATOM 2139 C C . TYR A 1 268 ? 7.716 4.228 -36.180 1.00 88.06 268 TYR A C 1
ATOM 2141 O O . TYR A 1 268 ? 7.096 3.919 -35.163 1.00 88.06 268 TYR A O 1
ATOM 2149 N N . THR A 1 269 ? 8.370 5.386 -36.269 1.00 89.06 269 THR A N 1
ATOM 2150 C CA . THR A 1 269 ? 8.340 6.402 -35.207 1.00 89.06 269 THR A CA 1
ATOM 2151 C C . THR A 1 269 ? 6.938 6.998 -35.069 1.00 89.06 269 THR A C 1
ATOM 2153 O O . THR A 1 269 ? 6.436 7.133 -33.952 1.00 89.06 269 THR A O 1
ATOM 2156 N N . SER 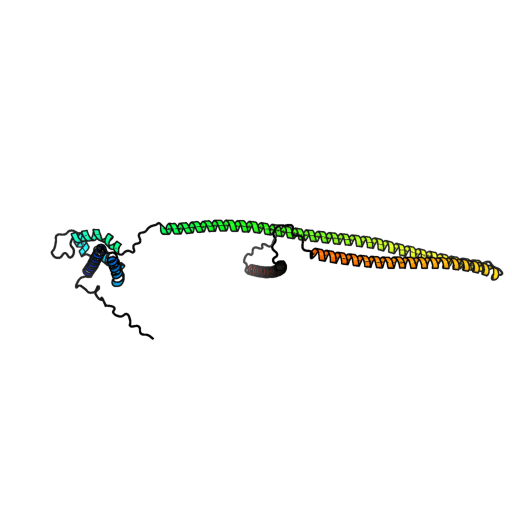A 1 270 ? 6.272 7.301 -36.189 1.00 90.19 270 SER A N 1
ATOM 2157 C CA . SER A 1 270 ? 4.884 7.776 -36.195 1.00 90.19 270 SER A CA 1
ATOM 2158 C C . SER A 1 270 ? 3.919 6.717 -35.660 1.00 90.19 270 SER A C 1
ATOM 2160 O O . SER A 1 270 ? 3.091 7.017 -34.800 1.00 90.19 270 SER A O 1
ATOM 2162 N N . GLU A 1 271 ? 4.065 5.467 -36.10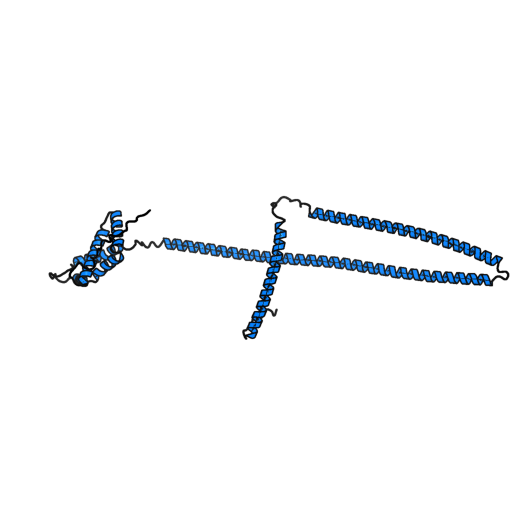0 1.00 91.75 271 GLU A N 1
ATOM 2163 C CA . GLU A 1 271 ? 3.244 4.348 -35.634 1.00 91.75 271 GLU A CA 1
ATOM 2164 C C . GLU A 1 271 ? 3.402 4.123 -34.122 1.00 91.75 271 GLU A C 1
ATOM 2166 O O . GLU A 1 271 ? 2.410 4.017 -33.401 1.00 91.75 271 GLU A O 1
ATOM 2171 N N . ASN A 1 272 ? 4.633 4.160 -33.601 1.00 85.69 272 ASN A N 1
ATOM 2172 C CA . ASN A 1 272 ? 4.888 4.076 -32.161 1.00 85.69 272 ASN A CA 1
ATOM 2173 C C . ASN A 1 272 ? 4.253 5.234 -31.377 1.00 85.69 272 ASN A C 1
ATOM 2175 O O . ASN A 1 272 ? 3.721 5.014 -30.288 1.00 85.69 272 ASN A O 1
ATOM 2179 N N . ALA A 1 273 ? 4.280 6.459 -31.908 1.00 91.50 273 ALA A N 1
ATOM 2180 C CA . ALA A 1 273 ? 3.620 7.598 -31.272 1.00 91.50 273 ALA A CA 1
ATOM 2181 C C . ALA A 1 273 ? 2.095 7.401 -31.203 1.00 91.50 273 ALA A C 1
ATOM 2183 O O . ALA A 1 273 ? 1.494 7.614 -30.150 1.00 91.50 273 ALA A O 1
ATOM 2184 N N . GLN A 1 274 ? 1.481 6.912 -32.286 1.00 93.50 274 GLN A N 1
ATOM 2185 C CA . GLN A 1 274 ? 0.049 6.601 -32.324 1.00 93.50 274 GLN A CA 1
ATOM 2186 C C . GLN A 1 274 ? -0.322 5.461 -31.367 1.00 93.50 274 GLN A C 1
ATOM 2188 O O . GLN A 1 274 ? -1.343 5.534 -30.683 1.00 93.50 274 GLN A O 1
ATOM 2193 N N . LEU A 1 275 ? 0.504 4.414 -31.284 1.00 91.19 275 LEU A N 1
ATOM 2194 C CA . LEU A 1 275 ? 0.301 3.314 -30.340 1.00 91.19 275 LEU A CA 1
ATOM 2195 C C . LEU A 1 275 ? 0.367 3.800 -28.889 1.00 91.19 275 LEU A C 1
ATOM 2197 O O . LEU A 1 275 ? -0.499 3.433 -28.096 1.00 91.19 275 LEU A O 1
ATOM 2201 N N . ARG A 1 276 ? 1.321 4.678 -28.552 1.00 91.00 276 ARG A N 1
ATOM 2202 C CA . ARG A 1 276 ? 1.405 5.303 -27.221 1.00 91.00 276 ARG A CA 1
ATOM 2203 C C . ARG A 1 276 ? 0.176 6.149 -26.896 1.00 91.00 276 ARG A C 1
ATOM 2205 O O . ARG A 1 276 ? -0.339 6.064 -25.788 1.00 91.00 276 ARG A O 1
ATOM 2212 N N . GLU A 1 277 ? -0.335 6.921 -27.854 1.00 93.19 277 GLU A N 1
ATOM 2213 C CA . GLU A 1 277 ? -1.558 7.708 -27.653 1.00 93.19 277 GLU A CA 1
ATOM 2214 C C . GLU A 1 277 ? -2.789 6.809 -27.440 1.00 93.19 277 GLU A C 1
ATOM 2216 O O . GLU A 1 277 ? -3.621 7.071 -26.570 1.00 93.19 277 GLU A O 1
ATOM 2221 N N . ARG A 1 278 ? -2.906 5.720 -28.211 1.00 93.38 278 ARG A N 1
ATOM 2222 C CA . ARG A 1 278 ? -3.982 4.732 -28.041 1.00 93.38 278 ARG A CA 1
ATOM 2223 C C . ARG A 1 278 ? -3.907 4.038 -26.686 1.00 93.38 278 ARG A C 1
ATOM 2225 O O . ARG A 1 278 ? -4.955 3.842 -26.074 1.00 93.38 278 ARG A O 1
ATOM 2232 N N . LEU A 1 279 ? -2.702 3.698 -26.228 1.00 89.88 279 LEU A N 1
ATOM 2233 C CA . LEU A 1 279 ? -2.476 3.121 -24.906 1.00 89.88 279 LEU A CA 1
ATOM 2234 C C . LEU A 1 279 ? -2.950 4.086 -23.812 1.00 89.88 279 LEU A C 1
ATOM 2236 O O . LEU A 1 279 ? -3.797 3.708 -23.014 1.00 89.88 279 LEU A O 1
ATOM 2240 N N . ALA A 1 280 ? -2.527 5.352 -23.862 1.00 93.00 280 ALA A N 1
ATOM 2241 C CA . ALA A 1 280 ? -2.940 6.368 -22.892 1.00 93.00 280 ALA A CA 1
ATOM 2242 C C . ALA A 1 280 ? -4.468 6.574 -22.858 1.00 93.00 280 ALA A C 1
ATOM 2244 O O . ALA A 1 280 ? -5.070 6.710 -21.792 1.00 93.00 280 ALA A O 1
ATOM 2245 N N . LYS A 1 281 ? -5.134 6.555 -24.022 1.00 93.00 281 LYS A N 1
ATOM 2246 C CA . LYS A 1 281 ? -6.606 6.622 -24.097 1.00 93.00 281 LYS A CA 1
ATOM 2247 C C . LYS A 1 281 ? -7.272 5.390 -23.485 1.00 93.00 281 LYS A C 1
ATOM 2249 O O . LYS A 1 281 ? -8.277 5.532 -22.791 1.00 93.00 281 LYS A O 1
ATOM 2254 N N . ALA A 1 282 ? -6.734 4.197 -23.738 1.00 89.00 282 ALA A N 1
ATOM 2255 C CA . ALA A 1 282 ? -7.244 2.961 -23.154 1.00 89.00 282 ALA A CA 1
ATOM 2256 C C . ALA A 1 282 ? -7.066 2.951 -21.628 1.00 89.00 282 ALA A C 1
ATOM 2258 O O . ALA A 1 282 ? -8.019 2.652 -20.917 1.00 89.00 282 ALA A O 1
ATOM 2259 N N . GLU A 1 283 ? -5.900 3.362 -21.127 1.00 91.50 283 GLU A N 1
ATOM 2260 C CA . GLU A 1 283 ? -5.619 3.510 -19.694 1.00 91.50 283 GLU A CA 1
ATOM 2261 C C . GLU A 1 283 ? -6.588 4.494 -19.028 1.00 91.50 283 GLU A C 1
ATOM 2263 O O . GLU A 1 283 ? -7.189 4.169 -18.005 1.00 91.50 283 GLU A O 1
ATOM 2268 N N . SER A 1 284 ? -6.829 5.655 -19.647 1.00 91.25 284 SER A N 1
ATOM 2269 C CA . SER A 1 284 ? -7.814 6.634 -19.164 1.00 91.25 284 SER A CA 1
ATOM 2270 C C . SER A 1 284 ? -9.234 6.056 -19.142 1.00 91.25 284 SER A C 1
ATOM 2272 O O . SER A 1 284 ? -9.959 6.223 -18.164 1.00 91.25 284 SER A O 1
ATOM 2274 N N . SER A 1 285 ? -9.635 5.323 -20.186 1.00 91.69 285 SER A N 1
ATOM 2275 C CA . SER A 1 285 ? -10.950 4.674 -20.240 1.00 91.69 285 SER A CA 1
ATOM 2276 C C . SER A 1 285 ? -11.107 3.574 -19.187 1.00 91.69 285 SER A C 1
ATOM 2278 O O . SER A 1 285 ? -12.204 3.404 -18.657 1.00 91.69 285 SER A O 1
ATOM 2280 N N . VAL A 1 286 ? -10.045 2.821 -18.888 1.00 88.44 286 VAL A N 1
ATOM 2281 C CA . VAL A 1 286 ? -10.038 1.805 -17.825 1.00 88.44 286 VAL A CA 1
ATOM 2282 C C . VAL A 1 286 ? -10.121 2.476 -16.456 1.00 88.44 286 VAL A C 1
ATOM 2284 O O . VAL A 1 286 ? -10.914 2.048 -15.623 1.00 88.44 286 VAL A O 1
ATOM 2287 N N . ALA A 1 287 ? -9.384 3.566 -16.237 1.00 88.56 287 ALA A N 1
ATOM 2288 C CA . ALA A 1 287 ? -9.465 4.344 -15.004 1.00 88.56 287 ALA A CA 1
ATOM 2289 C C . ALA A 1 287 ? -10.876 4.919 -14.780 1.00 88.56 287 ALA A C 1
ATOM 2291 O O . ALA A 1 287 ? -11.423 4.815 -13.682 1.00 88.56 287 ALA A O 1
ATOM 2292 N N . GLU A 1 288 ? -11.510 5.461 -15.824 1.00 88.12 288 GLU A N 1
ATOM 2293 C CA . GLU A 1 288 ? -12.899 5.924 -15.758 1.00 88.12 288 GLU A CA 1
ATOM 2294 C C . GLU A 1 288 ? -13.897 4.784 -15.522 1.00 88.12 288 GLU A C 1
ATOM 2296 O O . GLU A 1 288 ? -14.856 4.961 -14.770 1.00 88.12 288 GLU A O 1
ATOM 2301 N N . ALA A 1 289 ? -13.698 3.622 -16.149 1.00 83.25 289 ALA A N 1
ATOM 2302 C CA . ALA A 1 289 ? -14.547 2.452 -15.941 1.00 83.25 289 ALA A CA 1
ATOM 2303 C C . ALA A 1 289 ? -14.436 1.923 -14.504 1.00 83.25 289 ALA A C 1
ATOM 2305 O O . ALA A 1 289 ? -15.463 1.646 -13.892 1.00 83.25 289 ALA A O 1
ATOM 2306 N N . ASN A 1 290 ? -13.225 1.862 -13.945 1.00 77.62 290 ASN A N 1
ATOM 2307 C CA . ASN A 1 290 ? -12.992 1.483 -12.550 1.00 77.62 290 ASN A CA 1
ATOM 2308 C C . ASN A 1 290 ? -13.644 2.478 -11.586 1.00 77.62 290 ASN A C 1
ATOM 2310 O O . ASN A 1 290 ? -14.342 2.066 -10.667 1.00 77.62 290 ASN A O 1
ATOM 2314 N N . LYS A 1 291 ? -13.522 3.784 -11.850 1.00 83.44 291 LYS A N 1
ATOM 2315 C CA . LYS A 1 291 ? -14.197 4.813 -11.051 1.00 83.44 291 LYS A CA 1
ATOM 2316 C C . LYS A 1 291 ? -15.723 4.675 -11.099 1.00 83.44 291 LYS A C 1
ATOM 2318 O O . LYS A 1 291 ? -16.384 4.752 -10.071 1.00 83.44 291 LYS A O 1
ATOM 2323 N N . LYS A 1 292 ? -16.294 4.421 -12.281 1.00 82.38 292 LYS A N 1
ATOM 2324 C CA . LYS A 1 292 ? -17.736 4.160 -12.435 1.00 82.38 292 LYS A CA 1
ATOM 2325 C C . LYS A 1 292 ? -18.171 2.853 -11.774 1.00 82.38 292 LYS A C 1
ATOM 2327 O O . LYS A 1 292 ? -19.315 2.767 -11.351 1.00 82.38 292 LYS A O 1
ATOM 2332 N N . LEU A 1 293 ? -17.298 1.849 -11.707 1.00 75.00 293 LEU A N 1
ATOM 2333 C CA . LEU A 1 293 ? -17.553 0.591 -11.006 1.00 75.00 293 LEU A CA 1
ATOM 2334 C C . LEU A 1 293 ? -17.559 0.793 -9.483 1.00 75.00 293 LEU A C 1
ATOM 2336 O O . LEU A 1 293 ? -18.415 0.225 -8.811 1.00 75.00 293 LEU A O 1
ATOM 2340 N N . ASP A 1 294 ? -16.670 1.641 -8.959 1.00 70.94 294 ASP A N 1
ATOM 2341 C CA . ASP A 1 294 ? -16.668 2.057 -7.550 1.00 70.94 294 ASP A CA 1
ATOM 2342 C C . ASP A 1 294 ? -17.895 2.913 -7.193 1.00 70.94 294 ASP A C 1
ATOM 2344 O O . ASP A 1 294 ? -18.425 2.818 -6.087 1.00 70.94 294 ASP A O 1
ATOM 2348 N N . GLU A 1 295 ? -18.384 3.721 -8.138 1.00 71.75 295 GLU A N 1
ATOM 2349 C CA . GLU A 1 295 ? -19.594 4.542 -7.986 1.00 71.75 295 GLU A CA 1
ATOM 2350 C C . GLU A 1 295 ? -20.900 3.775 -8.298 1.00 71.75 295 GLU A C 1
ATOM 2352 O O . GLU A 1 295 ? -21.993 4.267 -8.001 1.00 71.75 295 GLU A O 1
ATOM 2357 N N . ALA A 1 296 ? -20.827 2.573 -8.883 1.00 62.16 296 ALA A N 1
ATOM 2358 C CA . ALA A 1 296 ? -22.002 1.780 -9.233 1.00 62.16 296 ALA A CA 1
ATOM 2359 C C . ALA A 1 296 ? -22.647 1.162 -7.975 1.00 62.16 296 ALA A C 1
ATOM 2361 O O . ALA A 1 296 ? -21.974 0.464 -7.209 1.00 62.16 296 ALA A O 1
ATOM 2362 N N . PRO A 1 297 ? -23.968 1.327 -7.762 1.00 55.09 297 PRO A N 1
ATOM 2363 C CA . PRO A 1 297 ? -24.668 0.665 -6.668 1.00 55.09 297 PRO A CA 1
ATOM 2364 C C . PRO A 1 297 ? -24.561 -0.855 -6.823 1.00 55.09 297 PRO A C 1
ATOM 2366 O O . PRO A 1 297 ? -25.016 -1.421 -7.821 1.00 55.09 297 PRO A O 1
ATOM 2369 N N . ARG A 1 298 ? -23.970 -1.531 -5.832 1.00 51.62 298 ARG A N 1
ATOM 2370 C CA . ARG A 1 298 ? -23.932 -3.000 -5.792 1.00 51.62 298 ARG A CA 1
ATOM 2371 C C . ARG A 1 298 ? -25.374 -3.532 -5.798 1.00 51.62 298 ARG A C 1
ATOM 2373 O O . ARG A 1 298 ? -26.194 -3.010 -5.039 1.00 51.62 298 ARG A O 1
ATOM 2380 N N . PRO A 1 299 ? -25.714 -4.556 -6.606 1.00 42.53 299 PRO A N 1
ATOM 2381 C CA . PRO A 1 299 ? -27.044 -5.143 -6.570 1.00 42.53 299 PRO A CA 1
ATOM 2382 C C . PRO A 1 299 ? -27.265 -5.743 -5.184 1.00 42.53 299 PRO A C 1
ATOM 2384 O O . PRO A 1 299 ? -26.578 -6.684 -4.785 1.00 42.53 299 PRO A O 1
ATOM 2387 N N . ILE A 1 300 ? -28.221 -5.185 -4.447 1.00 43.19 300 ILE A N 1
ATOM 2388 C CA . ILE A 1 300 ? -28.744 -5.791 -3.230 1.00 43.19 300 ILE A CA 1
ATOM 2389 C C . ILE A 1 300 ? -29.466 -7.067 -3.671 1.00 43.19 300 ILE A C 1
ATOM 2391 O O . ILE A 1 300 ? -30.592 -7.026 -4.167 1.00 43.19 300 ILE A O 1
ATOM 2395 N N . VAL A 1 301 ? -28.802 -8.213 -3.529 1.00 41.19 301 VAL A N 1
ATOM 2396 C CA . VAL A 1 301 ? -29.479 -9.510 -3.503 1.00 41.19 301 VAL A CA 1
ATOM 2397 C C . VAL A 1 301 ? -30.192 -9.582 -2.156 1.00 41.19 301 VAL A C 1
ATOM 2399 O O . VAL A 1 301 ? -29.551 -9.595 -1.113 1.00 41.19 301 VAL A O 1
ATOM 2402 N N . ASN A 1 302 ? -31.524 -9.525 -2.221 1.00 42.94 302 ASN A N 1
ATOM 2403 C CA . ASN A 1 302 ? -32.504 -9.611 -1.137 1.00 42.94 302 ASN A CA 1
ATOM 2404 C C . ASN A 1 302 ? -31.979 -10.105 0.223 1.00 42.94 302 ASN A C 1
ATOM 2406 O O . ASN A 1 302 ? -31.762 -11.299 0.422 1.00 42.94 302 ASN A O 1
ATOM 2410 N N . GLY A 1 303 ? -31.914 -9.177 1.180 1.00 40.22 303 GLY A N 1
ATOM 2411 C CA . GLY A 1 303 ? -31.711 -9.465 2.597 1.00 40.22 303 GLY A CA 1
ATOM 2412 C C . GLY A 1 303 ? -31.306 -8.224 3.389 1.00 40.22 303 GLY A C 1
ATOM 2413 O O . GLY A 1 303 ? -30.140 -8.079 3.718 1.00 40.22 303 GLY A O 1
ATOM 2414 N N . THR A 1 304 ? -32.270 -7.330 3.645 1.00 46.88 304 THR A N 1
ATOM 2415 C CA . THR A 1 304 ? -32.256 -6.269 4.683 1.00 46.88 304 THR A CA 1
ATOM 2416 C C . THR A 1 304 ? -30.945 -5.503 4.902 1.00 46.88 304 THR A C 1
ATOM 2418 O O . THR A 1 304 ? -30.150 -5.896 5.748 1.00 46.88 304 THR A O 1
ATOM 2421 N N . VAL A 1 305 ? -30.791 -4.330 4.278 1.00 36.81 305 VAL A N 1
ATOM 2422 C CA . VAL A 1 305 ? -30.027 -3.226 4.888 1.00 36.81 305 VAL A CA 1
ATOM 2423 C C . VAL A 1 305 ? -30.731 -1.913 4.558 1.00 36.81 305 VAL A C 1
ATOM 2425 O O . VAL A 1 305 ? -30.907 -1.554 3.394 1.00 36.81 305 VAL A O 1
ATOM 2428 N N . GLU A 1 306 ? -31.189 -1.236 5.606 1.00 39.62 306 GLU A N 1
ATOM 2429 C CA . GLU A 1 306 ? -31.745 0.108 5.553 1.00 39.62 306 GLU A CA 1
ATOM 2430 C C . GLU A 1 306 ? -30.683 1.105 5.076 1.00 39.62 306 GLU A C 1
ATOM 2432 O O . GLU A 1 306 ? -29.545 1.121 5.543 1.00 39.62 306 GLU A O 1
ATOM 2437 N N . ASN A 1 307 ? -31.082 1.965 4.140 1.00 38.56 307 ASN A N 1
ATOM 2438 C CA . ASN A 1 307 ? -30.326 3.145 3.751 1.00 38.56 307 ASN A CA 1
ATOM 2439 C C . ASN A 1 307 ? -30.340 4.158 4.902 1.00 38.56 307 ASN A C 1
ATOM 2441 O O . ASN A 1 307 ? -31.311 4.894 5.074 1.00 38.56 307 ASN A O 1
ATOM 2445 N N . GLY A 1 308 ? -29.245 4.229 5.649 1.00 42.25 308 GLY A N 1
ATOM 2446 C CA . GLY A 1 308 ? -28.962 5.307 6.585 1.00 42.25 308 GLY A CA 1
ATOM 2447 C C . GLY A 1 308 ? -27.456 5.451 6.774 1.00 42.25 308 GLY A C 1
ATOM 2448 O O . GLY A 1 308 ? -26.807 4.532 7.251 1.00 42.25 308 GLY A O 1
ATOM 2449 N N . ASP A 1 309 ? -26.915 6.613 6.405 1.00 45.31 309 ASP A N 1
ATOM 2450 C CA . ASP A 1 309 ? -25.614 7.120 6.860 1.00 45.31 309 ASP A CA 1
ATOM 2451 C C . ASP A 1 309 ? -24.323 6.399 6.407 1.00 45.31 309 ASP A C 1
ATOM 2453 O O . ASP A 1 309 ? -23.566 5.906 7.230 1.00 45.31 309 ASP A O 1
ATOM 2457 N N . GLN A 1 310 ? -23.942 6.472 5.123 1.00 47.28 310 GLN A N 1
ATOM 2458 C CA . GLN A 1 310 ? -22.539 6.205 4.720 1.00 47.28 310 GLN A CA 1
ATOM 2459 C C . GLN A 1 310 ? -21.595 7.414 4.888 1.00 47.28 310 GLN A C 1
ATOM 2461 O O . GLN A 1 310 ? -20.379 7.263 4.824 1.00 47.28 310 GLN A O 1
ATOM 2466 N N . LYS A 1 311 ? -22.125 8.616 5.165 1.00 48.84 311 LYS A N 1
ATOM 2467 C CA . LYS A 1 311 ? -21.308 9.817 5.429 1.00 48.84 311 LYS A CA 1
ATOM 2468 C C . LYS A 1 311 ? -20.815 9.902 6.882 1.00 48.84 311 LYS A C 1
ATOM 2470 O O . LYS A 1 311 ? -19.701 10.357 7.110 1.00 48.84 311 LYS A O 1
ATOM 2475 N N . LYS A 1 312 ? -21.601 9.398 7.845 1.00 54.12 312 LYS A N 1
ATOM 2476 C CA . LYS A 1 312 ? -21.198 9.297 9.259 1.00 54.12 312 LYS A CA 1
ATOM 2477 C C . LYS A 1 312 ? -19.991 8.387 9.504 1.00 54.12 312 LYS A C 1
ATOM 2479 O O . LYS A 1 312 ? -19.082 8.862 10.160 1.00 54.12 312 LYS A O 1
ATOM 2484 N N . PRO A 1 313 ? -19.885 7.157 8.961 1.00 56.06 313 PRO A N 1
ATOM 2485 C CA . PRO A 1 313 ? -18.772 6.272 9.296 1.00 56.06 313 PRO A CA 1
ATOM 2486 C C . PRO A 1 313 ? -17.416 6.808 8.836 1.00 56.06 313 PRO A C 1
ATOM 2488 O O . PRO A 1 313 ? -16.423 6.526 9.490 1.00 56.06 313 PRO A O 1
ATOM 2491 N N . HIS A 1 314 ? -17.341 7.609 7.766 1.00 56.59 314 HIS A N 1
ATOM 2492 C CA . HIS A 1 314 ? -16.079 8.243 7.371 1.00 56.59 314 HIS A CA 1
ATOM 2493 C C . HIS A 1 314 ? -15.703 9.410 8.300 1.00 56.59 314 HIS A C 1
ATOM 2495 O O . HIS A 1 314 ? -14.542 9.533 8.692 1.00 56.59 314 HIS A O 1
ATOM 2501 N N . ASP A 1 315 ? -16.668 10.248 8.689 1.00 64.31 315 ASP A N 1
ATOM 2502 C CA . ASP A 1 315 ? -16.439 11.326 9.662 1.00 64.31 315 ASP A CA 1
ATOM 2503 C C . ASP A 1 315 ? -16.128 10.767 11.059 1.00 64.31 315 ASP A C 1
ATOM 2505 O O . ASP A 1 315 ? -15.225 11.260 11.731 1.00 64.31 315 ASP A O 1
ATOM 2509 N N . ASP A 1 316 ? -16.810 9.700 11.470 1.00 71.31 316 ASP A N 1
ATOM 2510 C CA . ASP A 1 316 ? -16.597 9.011 12.741 1.00 71.31 316 ASP A CA 1
ATOM 2511 C C . ASP A 1 316 ? -15.253 8.273 12.741 1.00 71.31 316 ASP A C 1
ATOM 2513 O O . ASP A 1 316 ? -14.532 8.338 13.728 1.00 71.31 316 ASP A O 1
ATOM 2517 N N . LEU A 1 317 ? -14.838 7.668 11.619 1.00 73.19 317 LEU A N 1
ATOM 2518 C CA . LEU A 1 317 ? -13.500 7.083 11.470 1.00 73.19 317 LEU A CA 1
ATOM 2519 C C . LEU A 1 317 ? -12.400 8.149 11.536 1.00 73.19 317 LEU A C 1
ATOM 2521 O O . LEU A 1 317 ? -11.323 7.899 12.074 1.00 73.19 317 LEU A O 1
ATOM 2525 N N . THR A 1 318 ? -12.660 9.342 11.001 1.00 76.12 318 THR A N 1
ATOM 2526 C CA . THR A 1 318 ? -11.700 10.454 11.041 1.00 76.12 318 THR A CA 1
ATOM 2527 C C . THR A 1 318 ? -11.586 11.023 12.456 1.00 76.12 318 THR A C 1
ATOM 2529 O O . THR A 1 318 ? -10.475 11.230 12.939 1.00 76.12 318 THR A O 1
ATOM 2532 N N . LYS A 1 319 ? -12.713 11.195 13.159 1.00 82.44 319 LYS A N 1
ATOM 2533 C CA . LYS A 1 319 ? -12.733 11.597 14.574 1.00 82.44 319 LYS A CA 1
ATOM 2534 C C . LYS A 1 319 ? -12.079 10.558 15.473 1.00 82.44 319 LYS A C 1
ATOM 2536 O O . LYS A 1 319 ? -11.275 10.925 16.315 1.00 82.44 319 LYS A O 1
ATOM 2541 N N . LEU A 1 320 ? -12.346 9.274 15.247 1.00 83.19 320 LEU A N 1
ATOM 2542 C CA . LEU A 1 320 ? -11.760 8.194 16.036 1.00 83.19 320 LEU A CA 1
ATOM 2543 C C . LEU A 1 320 ? -10.237 8.120 15.854 1.00 83.19 320 LEU A C 1
ATOM 2545 O O . LEU A 1 320 ? -9.516 7.893 16.820 1.00 83.19 320 LEU A O 1
ATOM 2549 N N . LYS A 1 321 ? -9.728 8.373 14.640 1.00 83.19 321 LYS A N 1
ATOM 2550 C CA . LYS A 1 321 ? -8.282 8.511 14.396 1.00 83.19 321 LYS A CA 1
ATOM 2551 C C . LYS A 1 321 ? -7.683 9.704 15.142 1.00 83.19 321 LYS A C 1
ATOM 2553 O O . LYS A 1 321 ? -6.605 9.578 15.713 1.00 83.19 321 LYS A O 1
ATOM 2558 N N . GLN A 1 322 ? -8.389 10.832 15.167 1.00 89.00 322 GLN A N 1
ATOM 2559 C CA . GLN A 1 322 ? -7.952 12.021 15.894 1.00 89.00 322 GLN A CA 1
ATOM 2560 C C . GLN A 1 322 ? -7.947 11.788 17.417 1.00 89.00 322 GLN A C 1
ATOM 2562 O O . GLN A 1 322 ? -6.965 12.102 18.084 1.00 89.00 322 GLN A O 1
ATOM 2567 N N . GLU A 1 323 ? -8.989 11.155 17.961 1.00 87.38 323 GLU A N 1
ATOM 2568 C CA . GLU A 1 323 ? -9.058 10.756 19.374 1.00 87.38 323 GLU A CA 1
ATOM 2569 C C . GLU A 1 323 ? -7.953 9.747 19.734 1.00 87.38 323 GLU A C 1
ATOM 2571 O O . GLU A 1 323 ? -7.372 9.825 20.817 1.00 87.38 323 GLU A O 1
ATOM 2576 N N . GLN A 1 324 ? -7.600 8.834 18.819 1.00 86.75 324 GLN A N 1
ATOM 2577 C CA . GLN A 1 324 ? -6.498 7.887 19.010 1.00 86.75 324 GLN A CA 1
ATOM 2578 C C . GLN A 1 324 ? -5.128 8.588 19.071 1.00 86.75 324 GLN A C 1
ATOM 2580 O O . GLN A 1 324 ? -4.302 8.232 19.914 1.00 86.75 324 GLN A O 1
ATOM 2585 N N . GLU A 1 325 ? -4.883 9.599 18.230 1.00 87.81 325 GLU A N 1
ATOM 2586 C CA . GLU A 1 325 ? -3.661 10.418 18.283 1.00 87.81 325 GLU A CA 1
ATOM 2587 C C . GLU A 1 325 ? -3.572 11.246 19.574 1.00 87.81 325 GLU A C 1
ATOM 2589 O O . GLU A 1 325 ? -2.506 11.317 20.194 1.00 87.81 325 GLU A O 1
ATOM 2594 N N . GLU A 1 326 ? -4.685 11.823 20.033 1.00 91.62 326 GLU A N 1
ATOM 2595 C CA . GLU A 1 326 ? -4.741 12.556 21.303 1.00 91.62 326 GLU A CA 1
ATOM 2596 C C . GLU A 1 326 ? -4.473 11.641 22.507 1.00 91.62 326 GLU A C 1
ATOM 2598 O O . GLU A 1 326 ? -3.724 12.006 23.420 1.00 91.62 326 GLU A O 1
ATOM 2603 N N . LEU A 1 327 ? -5.017 10.419 22.490 1.00 92.50 327 LEU A N 1
ATOM 2604 C CA . LEU A 1 327 ? -4.780 9.429 23.538 1.00 92.50 327 LEU A CA 1
ATOM 2605 C C . LEU A 1 327 ? -3.311 8.981 23.578 1.00 92.50 327 LEU A C 1
ATOM 2607 O O . LEU A 1 327 ? -2.729 8.872 24.659 1.00 92.50 327 LEU A O 1
ATOM 2611 N N . LEU A 1 328 ? -2.692 8.764 22.412 1.00 89.19 328 LEU A N 1
ATOM 2612 C CA . LEU A 1 328 ? -1.266 8.439 22.295 1.00 89.19 328 LEU A CA 1
ATOM 2613 C C . LEU A 1 328 ? -0.382 9.565 22.844 1.00 89.19 328 LEU A C 1
ATOM 2615 O O . LEU A 1 328 ? 0.599 9.299 23.540 1.00 89.19 328 LEU A O 1
ATOM 2619 N N . MET A 1 329 ? -0.755 10.822 22.598 1.00 91.88 329 MET A N 1
ATOM 2620 C CA . MET A 1 329 ? -0.057 11.985 23.145 1.00 91.88 329 MET A CA 1
ATOM 2621 C C . MET A 1 329 ? -0.157 12.047 24.677 1.00 91.88 329 MET A C 1
ATOM 2623 O O . MET A 1 329 ? 0.846 12.293 25.351 1.00 91.88 329 MET A O 1
ATOM 2627 N N . LEU A 1 330 ? -1.340 11.771 25.241 1.00 91.25 330 LEU A N 1
ATOM 2628 C CA . LEU A 1 330 ? -1.537 11.700 26.693 1.00 91.25 330 LEU A CA 1
ATOM 2629 C C . LEU A 1 330 ? -0.747 10.552 27.330 1.00 91.25 330 LEU A C 1
ATOM 2631 O O . LEU A 1 330 ? -0.164 10.736 28.399 1.00 91.25 330 LEU A O 1
ATOM 2635 N N . LEU A 1 331 ? -0.712 9.384 26.685 1.00 86.31 331 LEU A N 1
ATOM 2636 C CA . LEU A 1 331 ? 0.067 8.232 27.143 1.00 86.31 331 LEU A CA 1
ATOM 2637 C C . LEU A 1 331 ? 1.568 8.537 27.132 1.00 86.31 331 LEU A C 1
ATOM 2639 O O . LEU A 1 331 ? 2.257 8.223 28.102 1.00 86.31 331 LEU A O 1
ATOM 2643 N N . ALA A 1 332 ? 2.069 9.220 26.101 1.00 86.00 332 ALA A N 1
ATOM 2644 C CA . ALA A 1 332 ? 3.458 9.667 26.048 1.00 86.00 332 ALA A CA 1
ATOM 2645 C C . ALA A 1 332 ? 3.787 10.689 27.157 1.00 86.00 332 ALA A C 1
ATOM 2647 O O . ALA A 1 332 ? 4.834 10.588 27.803 1.00 86.00 332 ALA A O 1
ATOM 2648 N N . ASP A 1 333 ? 2.891 11.643 27.439 1.00 88.81 333 ASP A N 1
ATOM 2649 C CA . ASP A 1 333 ? 3.062 12.595 28.548 1.00 88.81 333 ASP A CA 1
ATOM 2650 C C . ASP A 1 333 ? 3.010 11.895 29.917 1.00 88.81 333 ASP A C 1
ATOM 2652 O O . ASP A 1 333 ? 3.810 12.186 30.813 1.00 88.81 333 ASP A O 1
ATOM 2656 N N . GLN A 1 334 ? 2.117 10.915 30.080 1.00 89.50 334 GLN A N 1
ATOM 2657 C CA . GLN A 1 334 ? 2.029 10.112 31.296 1.00 89.50 334 GLN A CA 1
ATOM 2658 C C . GLN A 1 334 ? 3.287 9.259 31.495 1.00 89.50 334 GLN A C 1
ATOM 2660 O O . GLN A 1 334 ? 3.804 9.205 32.610 1.00 89.50 334 GLN A O 1
ATOM 2665 N N . HIS A 1 335 ? 3.821 8.657 30.433 1.00 86.00 335 HIS A N 1
ATOM 2666 C CA . HIS A 1 335 ? 5.065 7.894 30.473 1.00 86.00 335 HIS A CA 1
ATOM 2667 C C . HIS A 1 335 ? 6.264 8.789 30.830 1.00 86.00 335 HIS A C 1
ATOM 2669 O O . HIS A 1 335 ? 7.050 8.456 31.719 1.00 86.00 335 HIS A O 1
ATOM 2675 N N . ASN A 1 336 ? 6.350 9.992 30.252 1.00 85.31 336 ASN A N 1
ATOM 2676 C CA . ASN A 1 336 ? 7.357 10.986 30.633 1.00 85.31 336 ASN A CA 1
ATOM 2677 C C . ASN A 1 336 ? 7.240 11.394 32.108 1.00 85.31 336 ASN A C 1
ATOM 2679 O O . ASN A 1 336 ? 8.242 11.418 32.828 1.00 85.31 336 ASN A O 1
ATOM 2683 N N . LYS A 1 337 ? 6.025 11.664 32.598 1.00 88.75 337 LYS A N 1
ATOM 2684 C CA . LYS A 1 337 ? 5.777 11.940 34.023 1.00 88.75 337 LYS A CA 1
ATOM 2685 C C . LYS A 1 337 ? 6.175 10.761 34.902 1.00 88.75 337 LYS A C 1
ATOM 2687 O O . LYS A 1 337 ? 6.809 10.971 35.935 1.00 88.75 337 LYS A O 1
ATOM 2692 N N . MET A 1 338 ? 5.866 9.535 34.486 1.00 84.06 338 MET A N 1
ATOM 2693 C CA . MET A 1 338 ? 6.248 8.321 35.202 1.00 84.06 338 MET A CA 1
ATOM 2694 C C . MET A 1 338 ? 7.768 8.201 35.297 1.00 84.06 338 MET A C 1
ATOM 2696 O O . MET A 1 338 ? 8.296 7.991 36.386 1.00 84.06 338 MET A O 1
ATOM 2700 N N . SER A 1 339 ? 8.485 8.446 34.199 1.00 82.06 339 SER A N 1
ATOM 2701 C CA . SER A 1 339 ? 9.950 8.470 34.166 1.00 82.06 339 SER A CA 1
ATOM 2702 C C . SER A 1 339 ? 10.531 9.532 35.112 1.00 82.06 339 SER A C 1
ATOM 2704 O O . SER A 1 339 ? 11.460 9.258 35.880 1.00 82.06 339 SER A O 1
ATOM 2706 N N . VAL A 1 340 ? 9.941 10.733 35.149 1.00 84.75 340 VAL A N 1
ATOM 2707 C CA . VAL A 1 340 ? 10.336 11.806 36.078 1.00 84.75 340 VAL A CA 1
ATOM 2708 C C . VAL A 1 340 ? 10.083 11.411 37.537 1.00 84.75 340 VAL A C 1
ATOM 2710 O O . VAL A 1 340 ? 10.964 11.606 38.380 1.00 84.75 340 VAL A O 1
ATOM 2713 N N . TYR A 1 341 ? 8.928 10.820 37.853 1.00 84.62 341 TYR A N 1
ATOM 2714 C CA . TYR A 1 341 ? 8.616 10.356 39.207 1.00 84.62 341 TYR A CA 1
ATOM 2715 C C . TYR A 1 341 ? 9.502 9.190 39.640 1.00 84.62 341 TYR A C 1
ATOM 2717 O O . TYR A 1 341 ? 10.019 9.221 40.755 1.00 84.62 341 TYR A O 1
ATOM 2725 N N . ARG A 1 342 ? 9.773 8.221 38.759 1.00 82.19 342 ARG A N 1
ATOM 2726 C CA . ARG A 1 342 ? 10.736 7.139 39.013 1.00 82.19 342 ARG A CA 1
ATOM 2727 C C . ARG A 1 342 ? 12.127 7.700 39.297 1.00 82.19 342 ARG A C 1
ATOM 2729 O O . ARG A 1 342 ? 12.748 7.319 40.287 1.00 82.19 342 ARG A O 1
ATOM 2736 N N . ARG A 1 343 ? 12.601 8.672 38.506 1.00 82.00 343 ARG A N 1
ATOM 2737 C CA . ARG A 1 343 ? 13.888 9.353 38.742 1.00 82.00 343 ARG A CA 1
ATOM 2738 C C . ARG A 1 343 ? 13.906 10.086 40.086 1.00 82.00 343 ARG A C 1
ATOM 2740 O O . ARG A 1 343 ? 14.909 10.040 40.797 1.00 82.00 343 ARG A O 1
ATOM 2747 N N . ARG A 1 344 ? 12.793 10.724 40.466 1.00 85.75 344 ARG A N 1
ATOM 2748 C CA . ARG A 1 344 ? 12.648 11.403 41.761 1.00 85.75 344 ARG A CA 1
ATOM 2749 C C . ARG A 1 344 ? 12.642 10.413 42.929 1.00 85.75 344 ARG A C 1
ATOM 2751 O O . ARG A 1 344 ? 13.330 10.660 43.914 1.00 85.75 344 ARG A O 1
ATOM 2758 N N . LEU A 1 345 ? 11.941 9.289 42.809 1.00 82.44 345 LEU A N 1
ATOM 2759 C CA . LEU A 1 345 ? 11.918 8.219 43.810 1.00 82.44 345 LEU A CA 1
ATOM 2760 C C . LEU A 1 345 ? 13.300 7.576 43.984 1.00 82.44 345 LEU A C 1
ATOM 2762 O O . LEU A 1 345 ? 13.766 7.470 45.119 1.00 82.44 345 LEU A O 1
ATOM 2766 N N . LYS A 1 346 ? 14.010 7.287 42.879 1.00 80.69 346 LYS A N 1
ATOM 2767 C CA . LYS A 1 346 ? 15.416 6.838 42.901 1.00 80.69 346 LYS A CA 1
ATOM 2768 C C . LYS A 1 346 ? 16.314 7.858 43.625 1.00 80.69 346 LYS A C 1
ATOM 2770 O O . LYS A 1 346 ? 17.104 7.473 44.480 1.00 80.69 346 LYS A O 1
ATOM 2775 N N . SER A 1 347 ? 16.145 9.165 43.377 1.00 81.75 347 SER A N 1
ATOM 2776 C CA . SER A 1 347 ? 16.909 10.221 44.078 1.00 81.75 347 SER A CA 1
ATOM 2777 C C . SER A 1 347 ? 16.595 10.356 45.576 1.00 81.75 347 SER A C 1
ATOM 2779 O O . SER A 1 347 ? 17.398 10.910 46.321 1.00 81.75 347 SER A O 1
ATOM 2781 N N . LEU A 1 348 ? 15.441 9.848 46.021 1.00 86.12 348 LEU A N 1
ATOM 2782 C CA . LEU A 1 348 ? 14.994 9.855 47.417 1.00 86.12 348 LEU A CA 1
ATOM 2783 C C . LEU A 1 348 ? 15.271 8.520 48.138 1.00 86.12 348 LEU A C 1
ATOM 2785 O O . LEU A 1 348 ? 14.851 8.354 49.280 1.00 86.12 348 LEU A O 1
ATOM 2789 N N . GLY A 1 349 ? 15.971 7.577 47.492 1.00 77.19 349 GLY A N 1
ATOM 2790 C CA . GLY A 1 349 ? 16.348 6.283 48.074 1.00 77.19 349 GLY A CA 1
ATOM 2791 C C . GLY A 1 349 ? 15.199 5.278 48.206 1.00 77.19 349 GLY A C 1
ATOM 2792 O O . GLY A 1 349 ? 15.327 4.310 48.951 1.00 77.19 349 GLY A O 1
ATOM 2793 N N . GLN A 1 350 ? 14.077 5.505 47.515 1.00 73.19 350 GLN A N 1
ATOM 2794 C CA . GLN A 1 350 ? 12.922 4.602 47.505 1.00 73.19 350 GLN A CA 1
ATOM 2795 C C . GLN A 1 350 ? 13.096 3.525 46.415 1.00 73.19 350 GLN A C 1
ATOM 2797 O O . GLN A 1 350 ? 13.529 3.861 45.307 1.00 73.19 350 GLN A O 1
ATOM 2802 N N . PRO A 1 351 ? 12.760 2.248 46.686 1.00 66.88 351 PRO A N 1
ATOM 2803 C CA . PRO A 1 351 ? 12.830 1.180 45.690 1.00 66.88 351 PRO A CA 1
ATOM 2804 C C . PRO A 1 351 ? 11.777 1.394 44.592 1.00 66.88 351 PRO A C 1
ATOM 2806 O O . PRO A 1 351 ? 10.620 1.694 44.881 1.00 66.88 351 PRO A O 1
ATOM 2809 N N . VAL A 1 352 ? 12.180 1.241 43.330 1.00 73.75 352 VAL A N 1
ATOM 2810 C CA . VAL A 1 352 ? 11.309 1.338 42.148 1.00 73.75 352 VAL A CA 1
ATOM 2811 C C . VAL A 1 352 ? 11.413 0.013 41.397 1.00 73.75 352 VAL A C 1
ATOM 2813 O O . VAL A 1 352 ? 12.526 -0.400 41.079 1.00 73.75 352 VAL A O 1
ATOM 2816 N N . THR A 1 353 ? 10.284 -0.653 41.151 1.00 64.25 353 THR A N 1
ATOM 2817 C CA . THR A 1 353 ? 10.206 -1.846 40.297 1.00 64.25 353 THR A CA 1
ATOM 2818 C C . THR A 1 353 ? 10.339 -1.402 38.841 1.00 64.25 353 THR A C 1
ATOM 2820 O O . THR A 1 353 ? 9.506 -0.646 38.337 1.00 64.25 353 THR A O 1
ATOM 2823 N N . ASP A 1 354 ? 11.442 -1.774 38.193 1.00 59.38 354 ASP A N 1
ATOM 2824 C CA . ASP A 1 354 ? 11.607 -1.585 36.753 1.00 59.38 354 ASP A CA 1
ATOM 2825 C C . ASP A 1 354 ? 10.965 -2.784 36.052 1.00 59.38 354 ASP A C 1
ATOM 2827 O O . ASP A 1 354 ? 11.553 -3.853 35.964 1.00 59.38 354 ASP A O 1
ATOM 2831 N N . ASP A 1 355 ? 9.736 -2.596 35.578 1.00 54.56 355 ASP A N 1
ATOM 2832 C CA . ASP A 1 355 ? 9.030 -3.568 34.730 1.00 54.56 355 ASP A CA 1
ATOM 2833 C C . ASP A 1 355 ? 9.398 -3.388 33.234 1.00 54.56 355 ASP A C 1
ATOM 2835 O O . ASP A 1 355 ? 8.586 -3.672 32.363 1.00 54.56 355 ASP A O 1
ATOM 2839 N N . GLU A 1 356 ? 10.586 -2.846 32.924 1.00 49.50 356 GLU A N 1
ATOM 2840 C CA . GLU A 1 356 ? 11.044 -2.551 31.545 1.00 49.50 356 GLU A CA 1
ATOM 2841 C C . GLU A 1 356 ? 12.345 -3.279 31.149 1.00 49.50 356 GLU A C 1
ATOM 2843 O O . GLU A 1 356 ? 12.966 -2.923 30.151 1.00 49.50 356 GLU A O 1
ATOM 2848 N N . ASP A 1 357 ? 12.748 -4.310 31.897 1.00 46.38 357 ASP A N 1
ATOM 2849 C CA . ASP A 1 357 ? 13.794 -5.255 31.478 1.00 46.38 357 ASP A CA 1
ATOM 2850 C C . ASP A 1 357 ? 13.157 -6.531 30.870 1.00 46.38 357 ASP A C 1
ATOM 2852 O O . ASP A 1 357 ? 13.386 -7.636 31.364 1.00 46.38 357 ASP A O 1
ATOM 2856 N N . GLU A 1 358 ? 12.340 -6.387 29.816 1.00 35.22 358 GLU A N 1
ATOM 2857 C CA . GLU A 1 358 ? 11.920 -7.482 28.910 1.00 35.22 358 GLU A CA 1
ATOM 2858 C C . GLU A 1 358 ? 11.932 -7.050 27.438 1.00 35.22 358 GLU A C 1
ATOM 2860 O O . GLU A 1 358 ? 11.362 -5.980 27.117 1.00 35.22 358 GLU A O 1
#

pLDDT: mean 79.12, std 17.89, range [27.41, 97.31]

Sequence (358 aa):
MCETIKIGDRMELCGIDECGEGTESEQQALRGLMAFVLLCCLKNLQNKDARSSMEALIERRVGKEVVLSALEGLSRTEQFVRAAQKQQPSNDLFLDFYFVKLFKSLEGTLAKQLKPNGEFNGTTNDSIIQSFKELIKRQDEEIAQLKQEAKKTQAEVEKLTAESQNKASEDEVEQLRGKLEESLTVKTQNEVLNGQLVEAQRLTQQWYAEAERYKQWAQQWQNYQLAQVPNAAEVGISQLQQQVSELEQQLGYGYQAFEQQSQTILHYTSENAQLRERLAKAESSVAEANKKLDEAPRPIVNGTVENGDQKKPHDDLTKLKQEQEELLMLLADQHNKMSVYRRRLKSLGQPVTDDEDE

InterPro domains:
  IPR006953 Vesicle tethering protein Uso1/P115-like, head domain [PF04869] (24-114)
  IPR006955 Uso1/p115-like vesicle tethering protein, C-terminal [PF04871] (236-358)
  IPR011989 Armadillo-like helical [G3DSA:1.25.10.10] (15-116)
  IPR024095 Vesicle tethering protein p115 [PTHR10013] (21-357)

Foldseek 3Di:
DDDDDDDDDPVPPPDLVDDDDDDPLVSLLVLLVVLVVLLVVLVPDPDPVVNVVSLVCCCVPQRLVNSLCSNVSNCVGPLLVVQCPPDDDDVPRPDHVVRSVVSVVCSVVSNVSNDPPCPPPVPPVVVVVVVVVVVVVVVVVVVVVVVVVVVVVVVVVVVVVVVVVVVVVVVVVVVVVVVVVVVVVVVVVVVVVVVVVVVVVVVVVVVVVVVVVVVVVVVVVLVVLCPPDPPNPPPSVVVVVVVVVVVVVVVVVVVVVVVVVVVVVVVVVVVVVVVVVVVVVVVVVVVVVVVVVVVDDDPPPDDDDDDDDPPVVVVVVVVVVVVVVVVVVVVVVVVVVVVVVQVVCVVVVHDDDDPPPD

Radius of gyration: 64.29 Å; chains: 1; bounding box: 122×55×184 Å

Secondary structure (DSSP, 8-state):
---PPPP--------SSSS-SS-HHHHHHHHHHHHHHHHHHHHH---HHHHHHHHHHHHHHT-HHHHHHHHHHHTTSHHHHHHHT-----TT-SS-HHHHHHHHHHHHHHHTTTS------TTHHHHHHHHHHHHHHHHHHHHHHHHHHHHHHHHHHHHHHHHHHHHHHHHHHHHHHHHHHHHHHHHHHHHHHHHHHHHHHHHHHHHHHHHHHHHHHHHHHHHHHHHS-TTTTHHHHHHHHHHHHHHHHHHHHHHHHHHHHHHHHHHHHHHHHHHHHHHHHHHHHHHHHHHHHHHSPP---SS------SHHHHHHHHHHHHHHHHHHHHHHHHHHHHHHHHHHHHHTT-----TT--